Protein AF-A0AAW0Y0M9-F1 (afdb_monomer_lite)

Secondary structure (DSSP, 8-state):
--------S--EEETTEEEPPPPTT-EEEETTEEEETTEEPPP-HHHHHHHHHHTTSS--HHHHHHHIIIIIHHHHHHHHTT---HHHHHHHHHHHHHHHHHHHT--TT--HHHHHS-GGGTS-----HHHHHHHHHHHHHHTT--TTS---HHHHHHHHHHTT-EETTEE--SHHHHHHHHHHHHHTSGGGGGGGGGGG-GGGGHHHH-TT-S--HHHHHHHHHHHH-

Foldseek 3Di:
DDDDDWDPPDWDDDPNDTDGTFDQPDWDADPNWIAGNVGTDAQPVVVLVVVLVVLVPPAQLLLSLLCCAPPNVVVVLVSPLSDYDLVVLVVVLVVVVVSNCVNLVPDPPQDPLQACACLLLNHLNHHRRSQVSLLVNLVVQVVVPDPPDDRDVSNVVSVVSQQRRDDPNDRDNDPVSSNVSSSVVQCPDPQNVVSVCSNVPSVVRVVSNDSPDPDDSVVSSVVSVVRRD

Structure (mmCIF, N/CA/C/O backbone):
data_AF-A0AAW0Y0M9-F1
#
_entry.id   AF-A0AAW0Y0M9-F1
#
loop_
_atom_site.group_PDB
_atom_site.id
_atom_site.type_symbol
_atom_site.label_atom_id
_atom_site.label_alt_id
_atom_site.label_comp_id
_atom_site.label_asym_id
_atom_site.label_entity_id
_atom_site.label_seq_id
_atom_site.pdbx_PDB_ins_code
_atom_site.Cartn_x
_atom_site.Cartn_y
_atom_site.Cartn_z
_atom_site.occupancy
_atom_site.B_iso_or_equiv
_atom_site.auth_seq_id
_atom_site.auth_comp_id
_atom_site.auth_asym_id
_atom_site.auth_atom_id
_atom_site.pdbx_PDB_model_num
ATOM 1 N N . MET A 1 1 ? 34.665 2.518 -18.706 1.00 45.72 1 MET A N 1
ATOM 2 C CA . MET A 1 1 ? 33.711 3.397 -19.428 1.00 45.72 1 MET A CA 1
ATOM 3 C C . MET A 1 1 ? 32.775 2.534 -20.268 1.00 45.72 1 MET A C 1
ATOM 5 O O . MET A 1 1 ? 33.278 1.675 -20.978 1.00 45.72 1 MET A O 1
ATOM 9 N N . ARG A 1 2 ? 31.447 2.707 -20.187 1.00 58.03 2 ARG A N 1
ATOM 10 C CA . ARG A 1 2 ? 30.502 2.041 -21.109 1.00 58.03 2 ARG A CA 1
ATOM 11 C C . ARG A 1 2 ? 30.346 2.905 -22.365 1.00 58.03 2 ARG A C 1
ATOM 13 O O . ARG A 1 2 ? 30.048 4.086 -22.226 1.00 58.03 2 ARG A O 1
ATOM 20 N N . LYS A 1 3 ? 30.562 2.333 -23.553 1.00 73.44 3 LYS A N 1
ATOM 21 C CA . LYS A 1 3 ? 30.327 2.986 -24.853 1.00 73.44 3 LYS A CA 1
ATOM 22 C C . LYS A 1 3 ? 28.966 2.542 -25.397 1.00 73.44 3 LYS A C 1
ATOM 24 O O . LYS A 1 3 ? 28.613 1.375 -25.247 1.00 73.44 3 LYS A O 1
ATOM 29 N N . TRP A 1 4 ? 28.217 3.466 -25.990 1.00 73.50 4 TRP A N 1
ATOM 30 C CA . TRP A 1 4 ? 26.917 3.205 -26.612 1.00 73.50 4 TRP A CA 1
ATOM 31 C C . TRP A 1 4 ? 27.047 3.406 -28.118 1.00 73.50 4 TRP A C 1
ATOM 33 O O . TRP A 1 4 ? 27.650 4.388 -28.544 1.00 73.50 4 TRP A O 1
ATOM 43 N N . TYR A 1 5 ? 26.484 2.492 -28.902 1.00 76.94 5 TYR A N 1
ATOM 44 C CA . TYR A 1 5 ? 26.430 2.588 -30.358 1.00 76.94 5 TYR A CA 1
ATOM 45 C C . TYR A 1 5 ? 24.980 2.823 -30.771 1.00 76.94 5 TYR A C 1
ATOM 47 O O . TYR A 1 5 ? 24.085 2.129 -30.289 1.00 76.94 5 TYR A O 1
ATOM 55 N N . VAL A 1 6 ? 24.753 3.826 -31.616 1.00 76.88 6 VAL A N 1
ATOM 56 C CA . VAL A 1 6 ? 23.430 4.154 -32.155 1.00 76.88 6 VAL A CA 1
ATOM 57 C C . VAL A 1 6 ? 23.426 3.760 -33.618 1.00 76.88 6 VAL A C 1
ATOM 59 O O . VAL A 1 6 ? 24.206 4.295 -34.406 1.00 76.88 6 VAL A O 1
ATOM 62 N N . ASP A 1 7 ? 22.560 2.818 -33.975 1.00 73.00 7 ASP A N 1
ATOM 63 C CA . ASP A 1 7 ? 22.376 2.450 -35.370 1.00 73.00 7 ASP A CA 1
ATOM 64 C C . ASP A 1 7 ? 21.637 3.579 -36.099 1.00 73.00 7 ASP A C 1
ATOM 66 O O . ASP A 1 7 ? 20.490 3.910 -35.786 1.00 73.00 7 ASP A O 1
ATOM 70 N N . SER A 1 8 ? 22.355 4.203 -37.031 1.00 69.88 8 SER A N 1
ATOM 71 C CA . SER A 1 8 ? 21.887 5.325 -37.849 1.00 69.88 8 SER A CA 1
ATOM 72 C C . SER A 1 8 ? 21.336 4.863 -39.204 1.00 69.88 8 SER A C 1
ATOM 74 O O . SER A 1 8 ? 20.755 5.667 -39.932 1.00 69.88 8 SER A O 1
ATOM 76 N N . MET A 1 9 ? 21.560 3.592 -39.562 1.00 66.19 9 MET A N 1
ATOM 77 C CA . MET A 1 9 ? 21.303 3.039 -40.893 1.00 66.19 9 MET A CA 1
ATOM 78 C C . MET A 1 9 ? 19.899 2.442 -40.993 1.00 66.19 9 MET A C 1
ATOM 80 O O . MET A 1 9 ? 19.216 2.643 -41.995 1.00 66.19 9 MET A O 1
ATOM 84 N N . HIS A 1 10 ? 19.433 1.760 -39.945 1.00 65.81 10 HIS A N 1
ATOM 85 C CA . HIS A 1 10 ? 18.096 1.170 -39.934 1.00 65.81 10 HIS A CA 1
ATOM 86 C C . HIS A 1 10 ? 17.035 2.208 -39.558 1.00 65.81 10 HIS A C 1
ATOM 88 O O . HIS A 1 10 ? 16.951 2.659 -38.415 1.00 65.81 10 HIS A O 1
ATOM 94 N N . LYS A 1 11 ? 16.199 2.571 -40.534 1.00 71.75 11 LYS A N 1
ATOM 95 C CA . LYS A 1 11 ? 15.033 3.443 -40.353 1.00 71.75 11 LYS A CA 1
ATOM 96 C C . LYS A 1 11 ? 13.776 2.587 -40.419 1.00 71.75 11 LYS A C 1
ATOM 98 O O . LYS A 1 11 ? 13.518 1.947 -41.433 1.00 71.75 11 LYS A O 1
ATOM 103 N N . MET A 1 12 ? 13.016 2.550 -39.330 1.00 79.62 12 MET A N 1
ATOM 104 C CA . MET A 1 12 ? 11.722 1.871 -39.301 1.00 79.62 12 MET A CA 1
ATOM 105 C C . MET A 1 12 ? 10.651 2.856 -39.767 1.00 79.62 12 MET A C 1
ATOM 107 O O . MET A 1 12 ? 10.605 3.981 -39.279 1.00 79.62 12 MET A O 1
ATOM 111 N N . GLU A 1 13 ? 9.790 2.451 -40.693 1.00 84.69 13 GLU A N 1
ATOM 112 C CA . GLU A 1 13 ? 8.668 3.267 -41.153 1.00 84.69 13 GLU A CA 1
ATOM 113 C C . GLU A 1 13 ? 7.363 2.679 -40.622 1.00 84.69 13 GLU A C 1
ATOM 115 O O . GLU A 1 13 ? 7.096 1.487 -40.775 1.00 84.69 13 GLU A O 1
ATOM 120 N N . ILE A 1 14 ? 6.564 3.506 -39.952 1.00 84.38 14 ILE A N 1
ATOM 121 C CA . ILE A 1 14 ? 5.259 3.112 -39.423 1.00 84.38 14 ILE A CA 1
ATOM 122 C C . ILE A 1 14 ? 4.242 4.128 -39.943 1.00 84.38 14 ILE A C 1
ATOM 124 O O . ILE A 1 14 ? 4.365 5.318 -39.666 1.00 84.38 14 ILE A O 1
ATOM 128 N N . TYR A 1 15 ? 3.247 3.665 -40.705 1.00 83.56 15 TYR A N 1
ATOM 129 C CA . TYR A 1 15 ? 2.197 4.501 -41.312 1.00 83.56 15 TYR A CA 1
ATOM 130 C C . TYR A 1 15 ? 2.721 5.716 -42.109 1.00 83.56 15 TYR A C 1
ATOM 132 O O . TYR A 1 15 ? 2.169 6.808 -42.005 1.00 83.56 15 TYR A O 1
ATOM 140 N N . GLY A 1 16 ? 3.796 5.553 -42.888 1.00 83.56 16 GLY A N 1
ATOM 141 C CA . GLY A 1 16 ? 4.355 6.642 -43.705 1.00 83.56 16 GLY A CA 1
ATOM 142 C C . GLY A 1 16 ? 5.236 7.638 -42.940 1.00 83.56 16 GLY A C 1
ATOM 143 O O . GLY A 1 16 ? 5.721 8.609 -43.516 1.00 83.56 16 GLY A O 1
ATOM 144 N N . ALA A 1 17 ? 5.441 7.430 -41.634 1.00 82.81 17 ALA A N 1
ATOM 145 C CA . ALA A 1 17 ? 6.323 8.243 -40.806 1.00 82.81 17 ALA A CA 1
ATOM 146 C C . ALA A 1 17 ? 7.598 7.466 -40.452 1.00 82.81 17 ALA A C 1
ATOM 148 O O . ALA A 1 17 ? 7.545 6.340 -39.947 1.00 82.81 17 ALA A O 1
ATOM 149 N N . GLN A 1 18 ? 8.758 8.089 -40.675 1.00 81.94 18 GLN A N 1
ATOM 150 C CA . GLN A 1 18 ? 10.043 7.525 -40.266 1.00 81.94 18 GLN A CA 1
ATOM 151 C C . GLN A 1 18 ? 10.207 7.619 -38.744 1.00 81.94 18 GLN A C 1
ATOM 153 O O . GLN A 1 18 ? 10.230 8.705 -38.163 1.00 81.94 18 GLN A O 1
ATOM 158 N N . VAL A 1 19 ? 10.363 6.467 -38.098 1.00 81.25 19 VAL A N 1
ATOM 159 C CA . VAL A 1 19 ? 10.647 6.336 -36.671 1.00 81.25 19 VAL A CA 1
ATOM 160 C C . VAL A 1 19 ? 12.159 6.341 -36.476 1.00 81.25 19 VAL A C 1
ATOM 162 O O . VAL A 1 19 ? 12.863 5.416 -36.883 1.00 81.25 19 VAL A O 1
ATOM 165 N N . GLN A 1 20 ? 12.669 7.403 -35.855 1.00 77.69 20 GLN A N 1
ATOM 166 C CA . GLN A 1 20 ? 14.090 7.526 -35.542 1.00 77.69 20 GLN A CA 1
ATOM 167 C C . GLN A 1 20 ? 14.482 6.637 -34.356 1.00 77.69 20 GLN A C 1
ATOM 169 O O . GLN A 1 20 ? 13.746 6.532 -33.370 1.00 77.69 20 GLN A O 1
ATOM 174 N N . SER A 1 21 ? 15.681 6.051 -34.426 1.00 78.00 21 SER A 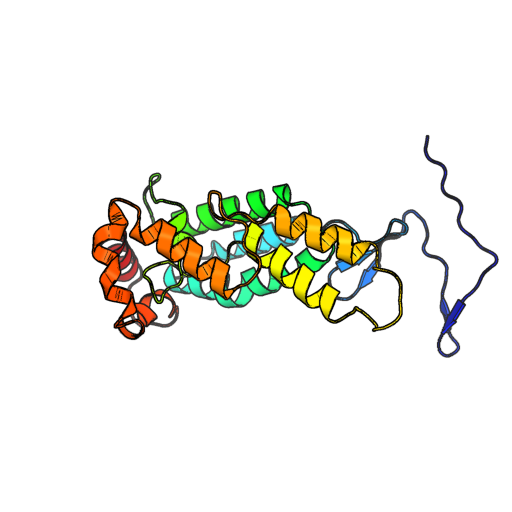N 1
ATOM 175 C CA . SER A 1 21 ? 16.305 5.374 -33.287 1.00 78.00 21 SER A CA 1
ATOM 176 C C . SER A 1 21 ? 16.464 6.336 -32.112 1.00 78.00 21 SER A C 1
ATOM 178 O O . SER A 1 21 ? 16.946 7.462 -32.256 1.00 78.00 21 SER A O 1
ATOM 180 N N . LEU A 1 22 ? 16.074 5.876 -30.924 1.00 80.75 22 LEU A N 1
ATOM 181 C CA . LEU A 1 22 ? 16.142 6.686 -29.718 1.00 80.75 22 LEU A CA 1
ATOM 182 C C . LEU A 1 22 ? 17.604 6.930 -29.315 1.00 80.75 22 LEU A C 1
ATOM 184 O O . LEU A 1 22 ? 18.364 5.982 -29.108 1.00 80.75 22 LEU A O 1
ATOM 188 N N . GLN A 1 23 ? 17.988 8.194 -29.142 1.00 82.25 23 GLN A N 1
ATOM 189 C CA . GLN A 1 23 ? 19.330 8.543 -28.684 1.00 82.25 23 GLN A CA 1
ATOM 190 C C . GLN A 1 23 ? 19.569 8.056 -27.240 1.00 82.25 23 GLN A C 1
ATOM 192 O O . GLN A 1 23 ? 18.631 8.005 -26.431 1.00 82.25 23 GLN A O 1
ATOM 197 N N . PRO A 1 24 ? 20.822 7.740 -26.851 1.00 80.69 24 PRO A N 1
ATOM 198 C CA . PRO A 1 24 ? 21.123 7.194 -25.532 1.00 80.69 24 PRO A CA 1
ATOM 199 C C . PRO A 1 24 ? 20.685 8.095 -24.375 1.00 80.69 24 PRO A C 1
ATOM 201 O O . PRO A 1 24 ? 20.271 7.599 -23.328 1.00 80.69 24 PRO A O 1
ATOM 204 N N . THR A 1 25 ? 20.762 9.408 -24.588 1.00 80.81 25 THR A N 1
ATOM 205 C CA . THR A 1 25 ? 20.432 10.463 -23.623 1.00 80.81 25 THR A CA 1
ATOM 206 C C . THR A 1 25 ? 18.969 10.888 -23.667 1.00 80.81 25 THR A C 1
ATOM 208 O O . THR A 1 25 ? 18.478 11.474 -22.703 1.00 80.81 25 THR A O 1
ATOM 211 N N . THR A 1 26 ? 18.255 10.598 -24.756 1.00 82.62 26 THR A N 1
ATOM 212 C CA . THR A 1 26 ? 16.860 11.012 -24.891 1.00 82.62 26 THR A CA 1
ATOM 213 C C . THR A 1 26 ? 15.943 10.149 -24.040 1.00 82.62 26 THR A C 1
ATOM 215 O O . THR A 1 26 ? 16.028 8.918 -24.019 1.00 82.62 26 THR A O 1
ATOM 218 N N . VAL A 1 27 ? 15.041 10.828 -23.338 1.00 84.19 27 VAL A N 1
ATOM 219 C CA . VAL A 1 27 ? 13.984 10.224 -22.537 1.00 84.19 27 VAL A CA 1
ATOM 220 C C . VAL A 1 27 ? 12.657 10.751 -23.061 1.00 84.19 27 VAL A C 1
ATOM 222 O O . VAL A 1 27 ? 12.464 11.962 -23.122 1.00 84.19 27 VAL A O 1
ATOM 225 N N . TYR A 1 28 ? 11.733 9.862 -23.414 1.00 84.19 28 TYR A N 1
ATOM 226 C CA . TYR A 1 28 ? 10.394 10.241 -23.869 1.00 84.19 28 TYR A CA 1
ATOM 227 C C . TYR A 1 28 ? 9.319 9.696 -22.932 1.00 84.19 28 TYR A C 1
ATOM 229 O O . TYR A 1 28 ? 9.542 8.747 -22.177 1.00 84.19 28 TYR A O 1
ATOM 237 N N . LYS A 1 29 ? 8.140 10.320 -22.948 1.00 83.25 29 LYS A N 1
ATOM 238 C CA . LYS A 1 29 ? 7.012 9.952 -22.089 1.00 83.25 29 LYS A CA 1
ATOM 239 C C . LYS A 1 29 ? 5.969 9.187 -22.898 1.00 83.25 29 LYS A C 1
ATOM 241 O O . LYS A 1 29 ? 5.425 9.722 -23.855 1.00 83.25 29 LYS A O 1
ATOM 246 N N . TYR A 1 30 ? 5.623 7.984 -22.456 1.00 80.56 30 TYR A N 1
ATOM 247 C CA . TYR A 1 30 ? 4.570 7.164 -23.049 1.00 80.56 30 TYR A CA 1
ATOM 248 C C . TYR A 1 30 ? 3.679 6.569 -21.957 1.00 80.56 30 TYR A C 1
ATOM 250 O O . TYR A 1 30 ? 4.172 6.017 -20.973 1.00 80.56 30 TYR A O 1
ATOM 258 N N . LEU A 1 31 ? 2.358 6.747 -22.087 1.00 74.81 31 LEU A N 1
ATOM 259 C CA . LEU A 1 31 ? 1.347 6.309 -21.105 1.00 74.81 31 LEU A CA 1
ATOM 260 C C . LEU A 1 31 ? 1.667 6.711 -19.647 1.00 74.81 31 LEU A C 1
ATOM 262 O O . LEU A 1 31 ? 1.345 6.007 -18.692 1.00 74.81 31 LEU A O 1
ATOM 266 N N . GLY A 1 32 ? 2.323 7.863 -19.464 1.00 70.00 32 GLY A N 1
ATOM 267 C CA . GLY A 1 32 ? 2.715 8.376 -18.148 1.00 70.00 32 GLY A CA 1
ATOM 268 C C . GLY A 1 32 ? 4.014 7.798 -17.572 1.00 70.00 32 GLY A C 1
ATOM 269 O O . GLY A 1 32 ? 4.436 8.246 -16.506 1.00 70.00 32 GLY A O 1
ATOM 270 N N . MET A 1 33 ? 4.670 6.871 -18.270 1.00 74.44 33 MET A N 1
ATOM 271 C CA . MET A 1 33 ? 6.000 6.360 -17.938 1.00 74.44 33 MET A CA 1
ATOM 272 C C . MET A 1 33 ? 7.062 7.029 -18.809 1.00 74.44 33 MET A C 1
ATOM 274 O O . MET A 1 33 ? 6.780 7.454 -19.926 1.00 74.44 33 MET A O 1
ATOM 278 N N . HIS A 1 34 ? 8.282 7.127 -18.290 1.00 78.62 34 HIS A N 1
ATOM 279 C CA . HIS A 1 34 ? 9.424 7.597 -19.066 1.00 78.62 34 HIS A CA 1
ATOM 280 C C . HIS A 1 34 ? 10.160 6.391 -19.634 1.00 78.62 34 HIS A C 1
ATOM 282 O O . HIS A 1 34 ? 10.321 5.393 -18.935 1.00 78.62 34 HIS A O 1
ATOM 288 N N . PHE A 1 35 ? 10.610 6.486 -20.875 1.00 80.69 35 PHE A N 1
ATOM 289 C CA . PHE A 1 35 ? 11.392 5.468 -21.560 1.00 80.69 35 PHE A CA 1
ATOM 290 C C . PHE A 1 35 ? 12.681 6.102 -22.064 1.00 80.69 35 PHE A C 1
ATOM 292 O O . PHE A 1 35 ? 12.668 7.226 -22.560 1.00 80.69 35 PHE A O 1
ATOM 299 N N . SER A 1 36 ? 13.789 5.390 -21.903 1.00 83.69 36 SER A N 1
ATOM 300 C CA . SER A 1 36 ? 15.102 5.748 -22.432 1.00 83.69 36 SER A CA 1
ATOM 301 C C . SER A 1 36 ? 15.619 4.625 -23.329 1.00 83.69 36 SER A C 1
ATOM 303 O O . SER A 1 36 ? 14.985 3.577 -23.458 1.00 83.69 36 SER A O 1
ATOM 305 N N . SER A 1 37 ? 16.792 4.815 -23.932 1.00 78.19 37 SER A N 1
ATOM 306 C CA . SER A 1 37 ? 17.423 3.794 -24.787 1.00 78.19 37 SER A CA 1
ATOM 307 C C . SER A 1 37 ? 17.680 2.477 -24.040 1.00 78.19 37 SER A C 1
ATOM 309 O O . SER A 1 37 ? 17.621 1.399 -24.621 1.00 78.19 37 SER A O 1
ATOM 311 N N . ALA A 1 38 ? 17.891 2.552 -22.722 1.00 75.88 38 ALA A N 1
ATOM 312 C CA . ALA A 1 38 ? 18.064 1.405 -21.837 1.00 75.88 38 ALA A CA 1
ATOM 313 C C . ALA A 1 38 ? 16.733 0.724 -21.444 1.00 75.88 38 ALA A C 1
ATOM 315 O O . ALA A 1 38 ? 16.728 -0.215 -20.645 1.00 75.88 38 ALA A O 1
ATOM 316 N N . GLY A 1 39 ? 15.603 1.199 -21.974 1.00 75.12 39 GLY A N 1
ATOM 317 C CA . GLY A 1 39 ? 14.267 0.671 -21.733 1.00 75.12 39 GLY A CA 1
ATOM 318 C C . GLY A 1 39 ? 13.444 1.540 -20.783 1.00 75.12 39 GLY A C 1
ATOM 319 O O . GLY A 1 39 ? 13.384 2.762 -20.901 1.00 75.12 39 GLY A O 1
ATOM 320 N N . LYS A 1 40 ? 12.735 0.901 -19.850 1.00 73.56 40 LYS A N 1
ATOM 321 C CA . LYS A 1 40 ? 11.816 1.598 -18.942 1.00 73.56 40 LYS A CA 1
ATOM 322 C C . LYS A 1 40 ? 12.600 2.478 -17.965 1.00 73.56 40 LYS A C 1
ATOM 324 O O . LYS A 1 40 ? 13.468 2.001 -17.235 1.00 73.56 40 LYS A O 1
ATOM 329 N N . GLY A 1 41 ? 12.274 3.763 -17.943 1.00 66.88 41 GLY A N 1
ATOM 330 C CA . GLY A 1 41 ? 12.797 4.720 -16.980 1.00 66.88 41 GLY A CA 1
ATOM 331 C C . GLY A 1 41 ? 12.312 4.409 -15.565 1.00 66.88 41 GLY A C 1
ATOM 332 O O . GLY A 1 41 ? 11.277 3.771 -15.359 1.00 66.88 41 GLY A O 1
ATOM 333 N N . LYS A 1 42 ? 13.068 4.874 -14.566 1.00 66.94 42 LYS A N 1
ATOM 334 C CA . LYS A 1 42 ? 12.683 4.716 -13.158 1.00 66.94 42 LYS A CA 1
ATOM 335 C C . LYS A 1 42 ? 11.310 5.367 -12.918 1.00 66.94 42 LYS A C 1
ATOM 337 O O . LYS A 1 42 ? 11.034 6.428 -13.486 1.00 66.94 42 LYS A O 1
ATOM 342 N N . PRO A 1 43 ? 10.451 4.770 -12.071 1.00 66.12 43 PRO A N 1
ATOM 343 C CA . PRO A 1 43 ? 9.173 5.378 -11.714 1.00 66.12 43 PRO A CA 1
ATOM 344 C C . PRO A 1 43 ? 9.410 6.780 -11.145 1.00 66.12 43 PRO A C 1
ATOM 346 O O . PRO A 1 43 ? 10.348 6.994 -10.372 1.00 66.12 43 PRO A O 1
ATOM 349 N N . ASN A 1 44 ? 8.550 7.738 -11.497 1.00 71.31 44 ASN A N 1
ATOM 350 C CA . ASN A 1 44 ? 8.640 9.093 -10.963 1.00 71.31 44 ASN A CA 1
ATOM 351 C C . ASN A 1 44 ? 8.075 9.132 -9.531 1.00 71.31 44 ASN A C 1
ATOM 353 O O . ASN A 1 44 ? 6.933 9.523 -9.294 1.00 71.31 44 ASN A O 1
ATOM 357 N N . ILE A 1 45 ? 8.889 8.669 -8.579 1.00 73.31 45 ILE A N 1
ATOM 358 C CA . ILE A 1 45 ? 8.585 8.663 -7.141 1.00 73.31 45 ILE A CA 1
ATOM 359 C C . ILE A 1 45 ? 8.400 10.096 -6.627 1.00 73.31 45 ILE A C 1
ATOM 361 O O . ILE A 1 45 ? 7.600 10.326 -5.729 1.00 73.31 45 ILE A O 1
ATOM 365 N N . GLN A 1 46 ? 9.090 11.069 -7.221 1.00 76.69 46 GLN A N 1
ATOM 366 C CA . GLN A 1 46 ? 9.017 12.468 -6.812 1.00 76.69 46 GLN A CA 1
ATOM 367 C C . GLN A 1 46 ? 7.609 13.042 -7.004 1.00 76.69 46 GLN A C 1
ATOM 369 O O . GLN A 1 46 ? 7.034 13.553 -6.050 1.00 76.69 46 GLN A O 1
ATOM 374 N N . LYS A 1 47 ? 6.979 12.807 -8.162 1.00 77.06 47 LYS A N 1
ATOM 375 C CA . LYS A 1 47 ? 5.570 13.176 -8.405 1.00 77.06 47 LYS A CA 1
ATOM 376 C C . LYS A 1 47 ? 4.593 12.512 -7.440 1.00 77.06 47 LYS A C 1
ATOM 378 O O . LYS A 1 47 ? 3.528 13.047 -7.148 1.00 77.06 47 LYS A O 1
ATOM 383 N N . LEU A 1 48 ? 4.922 11.314 -6.967 1.00 75.25 48 LEU A N 1
ATOM 384 C CA . LEU A 1 48 ? 4.123 10.615 -5.967 1.00 75.25 48 LEU A CA 1
ATOM 385 C C . LEU A 1 48 ? 4.266 11.292 -4.602 1.00 75.25 48 LEU A C 1
ATOM 387 O O . LEU A 1 48 ? 3.257 11.549 -3.950 1.00 75.25 48 LEU A O 1
ATOM 391 N N . CYS A 1 49 ? 5.492 11.634 -4.204 1.00 78.06 49 CYS A N 1
ATOM 392 C CA . CYS A 1 49 ? 5.747 12.420 -3.003 1.00 78.06 49 CYS A CA 1
ATOM 393 C C . CYS A 1 49 ? 5.045 13.783 -3.066 1.00 78.06 49 CYS A C 1
ATOM 395 O O . CYS A 1 49 ? 4.383 14.148 -2.105 1.00 78.06 49 CYS A O 1
ATOM 397 N N . GLU A 1 50 ? 5.091 14.483 -4.201 1.00 84.00 50 GLU A N 1
ATOM 398 C CA . GLU A 1 50 ? 4.369 15.746 -4.419 1.00 84.00 50 GLU A CA 1
ATOM 399 C C . GLU A 1 50 ? 2.861 15.579 -4.202 1.00 84.00 50 GLU A C 1
ATOM 401 O O . GLU A 1 50 ? 2.250 16.350 -3.466 1.00 84.00 50 GLU A O 1
ATOM 406 N N . LYS A 1 51 ? 2.253 14.525 -4.766 1.00 83.25 51 LYS A N 1
ATOM 407 C CA . LYS A 1 51 ? 0.828 14.231 -4.549 1.00 83.25 51 LYS A CA 1
ATOM 408 C C . LYS A 1 51 ? 0.505 13.869 -3.098 1.00 83.25 51 LYS A C 1
ATOM 410 O O . LYS A 1 51 ? -0.554 14.245 -2.606 1.00 83.25 51 LYS A O 1
ATOM 415 N N . LEU A 1 52 ? 1.391 13.143 -2.412 1.00 81.44 52 LEU A N 1
ATOM 416 C CA . LEU A 1 52 ? 1.235 12.841 -0.985 1.00 81.44 52 LEU A CA 1
ATOM 417 C C . LEU A 1 52 ? 1.340 14.105 -0.123 1.00 81.44 52 LEU A C 1
ATOM 419 O O . LEU A 1 52 ? 0.590 14.244 0.839 1.00 81.44 52 LEU A O 1
ATOM 423 N N . VAL A 1 53 ? 2.245 15.022 -0.470 1.00 83.25 53 VAL A N 1
ATOM 424 C CA . VAL A 1 53 ? 2.400 16.319 0.200 1.00 83.25 53 VAL A CA 1
ATOM 425 C C . VAL A 1 53 ? 1.177 17.197 -0.048 1.00 83.25 53 VAL A C 1
ATOM 427 O O . VAL A 1 53 ? 0.639 17.749 0.905 1.00 83.25 53 VAL A O 1
ATOM 430 N N . ALA A 1 54 ? 0.664 17.250 -1.279 1.00 83.69 54 ALA A N 1
ATOM 431 C CA . ALA A 1 54 ? -0.577 17.958 -1.593 1.00 83.69 54 ALA A CA 1
ATOM 432 C C . ALA A 1 54 ? -1.773 17.423 -0.784 1.00 83.69 54 ALA A C 1
ATOM 434 O O . ALA A 1 54 ? -2.661 18.182 -0.400 1.00 83.69 54 ALA A O 1
ATOM 435 N N . LEU A 1 55 ? -1.771 16.127 -0.447 1.00 84.06 55 LEU A N 1
ATOM 436 C CA . LEU A 1 55 ? -2.795 15.527 0.410 1.00 84.06 55 LEU A CA 1
ATOM 437 C C . LEU A 1 55 ? -2.718 15.969 1.883 1.00 84.06 55 LEU A C 1
ATOM 439 O O . LEU A 1 55 ? -3.606 15.626 2.655 1.00 84.06 55 LEU A O 1
ATOM 443 N N . GLN A 1 56 ? -1.704 16.737 2.295 1.00 80.00 56 GLN A N 1
ATOM 444 C CA . GLN A 1 56 ? -1.649 17.353 3.629 1.00 80.00 56 GLN A CA 1
ATOM 445 C C . GLN A 1 56 ? -2.576 18.569 3.777 1.00 80.00 56 GLN A C 1
ATOM 447 O O . GLN A 1 56 ? -2.618 19.166 4.852 1.00 80.00 56 GLN A O 1
ATOM 452 N N . ALA A 1 57 ? -3.330 18.919 2.731 1.00 83.50 57 ALA A N 1
ATOM 453 C CA . ALA A 1 57 ? -4.391 19.918 2.780 1.00 83.50 57 ALA A CA 1
ATOM 454 C C . ALA A 1 57 ? -5.375 19.669 3.949 1.00 83.50 57 ALA A C 1
ATOM 456 O O . ALA A 1 57 ? -5.565 18.511 4.351 1.00 83.50 57 ALA A O 1
ATOM 457 N N . PRO A 1 58 ? -6.027 20.725 4.482 1.00 83.62 58 PRO A N 1
ATOM 458 C CA . PRO A 1 58 ? -6.935 20.647 5.627 1.00 83.62 58 PRO A CA 1
ATOM 459 C C . PRO A 1 58 ? -8.263 19.969 5.250 1.00 83.62 58 PRO A C 1
ATOM 461 O O . PRO A 1 58 ? -9.305 20.603 5.120 1.00 83.62 58 PRO A O 1
ATOM 464 N N . LEU A 1 59 ? -8.221 18.654 5.054 1.00 87.94 59 LEU A N 1
ATOM 465 C CA . LEU A 1 59 ? -9.386 17.807 4.820 1.00 87.94 59 LEU A CA 1
ATOM 466 C C . LEU A 1 59 ? -9.683 16.980 6.071 1.00 87.94 59 LEU A C 1
ATOM 468 O O . LEU A 1 59 ? -8.835 16.803 6.950 1.00 87.94 59 LEU A O 1
ATOM 472 N N . LYS A 1 60 ? -10.895 16.423 6.144 1.00 88.56 60 LYS A N 1
ATOM 473 C CA . LYS A 1 60 ? -11.227 15.453 7.193 1.00 88.56 60 LYS A CA 1
ATOM 474 C C . LYS A 1 60 ? -10.391 14.182 6.999 1.00 88.56 60 LYS A C 1
ATOM 476 O O . LYS A 1 60 ? -10.233 13.717 5.873 1.00 88.56 60 LYS A O 1
ATOM 481 N N . SER A 1 61 ? -9.957 13.539 8.084 1.00 88.56 61 SER A N 1
ATOM 482 C CA . SER A 1 61 ? -9.141 12.310 8.021 1.00 88.56 61 SER A CA 1
ATOM 483 C C . SER A 1 61 ? -9.789 11.187 7.193 1.00 88.56 61 SER A C 1
ATOM 485 O O . SER A 1 61 ? -9.106 10.453 6.483 1.00 88.56 61 SER A O 1
ATOM 487 N N . GLN A 1 62 ? -11.123 11.100 7.214 1.00 89.25 62 GLN A N 1
ATOM 488 C CA . GLN A 1 62 ? -11.916 10.174 6.388 1.00 89.25 62 GLN A CA 1
ATOM 489 C C . GLN A 1 62 ? -11.755 10.460 4.890 1.00 89.25 62 GLN A C 1
ATOM 491 O O . GLN A 1 62 ? -11.636 9.549 4.072 1.00 89.25 62 GLN A O 1
ATOM 496 N N . GLN A 1 63 ? -11.750 11.745 4.526 1.00 89.38 63 GLN A N 1
ATOM 497 C CA . GLN A 1 63 ? -11.564 12.199 3.153 1.00 89.38 63 GLN A CA 1
ATOM 498 C C . GLN A 1 63 ? -10.134 11.912 2.696 1.00 89.38 63 GLN A C 1
ATOM 500 O O . GLN A 1 63 ? -9.961 11.417 1.585 1.00 89.38 63 GLN A O 1
ATOM 505 N N . HIS A 1 64 ? -9.124 12.121 3.555 1.00 89.75 64 HIS A N 1
ATOM 506 C CA . HIS A 1 64 ? -7.741 11.730 3.252 1.00 89.75 64 HIS A CA 1
ATOM 507 C C . HIS A 1 64 ? -7.631 10.240 2.919 1.00 89.75 64 HIS A C 1
ATOM 509 O O . HIS A 1 64 ? -7.086 9.892 1.873 1.00 89.75 64 HIS A O 1
ATOM 515 N N . LEU A 1 65 ? -8.196 9.363 3.756 1.00 89.00 65 LEU A N 1
ATOM 516 C CA . LEU A 1 65 ? -8.196 7.915 3.515 1.00 89.00 65 LEU A CA 1
ATOM 517 C C . LEU A 1 65 ? -8.924 7.533 2.223 1.00 89.00 65 LEU A C 1
ATOM 519 O O . LEU A 1 65 ? -8.421 6.728 1.438 1.00 89.00 65 LEU A O 1
ATOM 523 N N . ASN A 1 66 ? -10.091 8.125 1.975 1.00 89.25 66 ASN A N 1
ATOM 524 C CA . ASN A 1 66 ? -10.878 7.845 0.779 1.00 89.25 66 ASN A CA 1
ATOM 525 C C . ASN A 1 66 ? -10.144 8.284 -0.498 1.00 89.25 66 ASN A C 1
ATOM 527 O O . ASN A 1 66 ? -10.072 7.515 -1.457 1.00 89.25 66 ASN A O 1
ATOM 531 N N . VAL A 1 67 ? -9.538 9.478 -0.502 1.00 90.00 67 VAL A N 1
ATOM 532 C CA . VAL A 1 67 ? -8.753 9.964 -1.647 1.00 90.00 67 VAL A CA 1
ATOM 533 C C . VAL A 1 67 ? -7.493 9.124 -1.849 1.00 90.00 67 VAL A C 1
ATOM 535 O O . VAL A 1 67 ? -7.176 8.755 -2.984 1.00 90.00 67 VAL A O 1
ATOM 538 N N . LEU A 1 68 ? -6.809 8.754 -0.764 1.00 90.00 68 LEU A N 1
ATOM 539 C CA . LEU A 1 68 ? -5.654 7.863 -0.809 1.00 90.00 68 LEU A CA 1
ATOM 540 C C . LEU A 1 68 ? -6.018 6.529 -1.482 1.00 90.00 68 LEU A C 1
ATOM 542 O O . LEU A 1 68 ? -5.389 6.150 -2.471 1.00 90.00 68 LEU A O 1
ATOM 546 N N . ASN A 1 69 ? -7.046 5.842 -0.982 1.00 88.12 69 ASN A N 1
ATOM 547 C CA . ASN A 1 69 ? -7.397 4.496 -1.431 1.00 88.12 69 ASN A CA 1
ATOM 548 C C . ASN A 1 69 ? -8.037 4.466 -2.827 1.00 88.12 69 ASN A C 1
ATOM 550 O O . ASN A 1 69 ? -7.738 3.558 -3.602 1.00 88.12 69 ASN A O 1
ATOM 554 N N . LYS A 1 70 ? -8.894 5.438 -3.174 1.00 87.62 70 LYS A N 1
ATOM 555 C CA . LYS A 1 70 ? -9.626 5.435 -4.456 1.00 87.62 70 LYS A CA 1
ATOM 556 C C . LYS A 1 70 ? -8.893 6.126 -5.599 1.00 87.62 70 LYS A C 1
ATOM 558 O O . LYS A 1 70 ? -9.055 5.712 -6.743 1.00 87.62 70 LYS A O 1
ATOM 563 N N . HIS A 1 71 ? -8.095 7.155 -5.320 1.00 85.94 71 HIS A N 1
ATOM 564 C CA . HIS A 1 71 ? -7.479 7.965 -6.376 1.00 85.94 71 HIS A CA 1
ATOM 565 C C . HIS A 1 71 ? -5.962 7.835 -6.401 1.00 85.94 71 HIS A C 1
ATOM 567 O O . HIS A 1 71 ? -5.378 7.646 -7.471 1.00 85.94 71 HIS A O 1
ATOM 573 N N . LEU A 1 72 ? -5.307 7.910 -5.240 1.00 87.25 72 LEU A N 1
ATOM 574 C CA . LEU A 1 72 ? -3.851 7.952 -5.212 1.00 87.25 72 LEU A CA 1
ATOM 575 C C . LEU A 1 72 ? -3.235 6.571 -5.448 1.00 87.25 72 LEU A C 1
ATOM 577 O O . LEU A 1 72 ? -2.463 6.410 -6.392 1.00 87.25 72 LEU A O 1
ATOM 581 N N . ILE A 1 73 ? -3.596 5.563 -4.648 1.00 86.88 73 ILE A N 1
ATOM 582 C CA . ILE A 1 73 ? -2.987 4.229 -4.739 1.00 86.88 73 ILE A CA 1
ATOM 583 C C . ILE A 1 73 ? -3.197 3.573 -6.117 1.00 86.88 73 ILE A C 1
ATOM 585 O O . ILE A 1 73 ? -2.211 3.089 -6.679 1.00 86.88 73 ILE A O 1
ATOM 589 N N . PRO A 1 74 ? -4.396 3.585 -6.731 1.00 83.50 74 PRO A N 1
ATOM 590 C CA . PRO A 1 74 ? -4.568 3.037 -8.078 1.00 83.50 74 PRO A CA 1
ATOM 591 C C . PRO A 1 74 ? -3.686 3.734 -9.125 1.00 83.50 74 PRO A C 1
ATOM 593 O O . PRO A 1 74 ? -3.125 3.075 -10.004 1.00 83.50 74 PRO A O 1
ATOM 596 N N . GLY A 1 75 ? -3.492 5.053 -8.998 1.00 79.94 75 GLY A N 1
ATOM 597 C CA . GLY A 1 75 ? -2.562 5.809 -9.838 1.00 79.94 75 GLY A CA 1
ATOM 598 C C . GLY A 1 75 ? -1.104 5.381 -9.644 1.00 79.94 75 GLY A C 1
ATOM 599 O O . GLY A 1 75 ? -0.376 5.220 -10.624 1.00 79.94 75 GLY A O 1
ATOM 600 N N . ILE A 1 76 ? -0.695 5.134 -8.395 1.00 78.25 76 ILE A N 1
ATOM 601 C CA . ILE A 1 76 ? 0.642 4.627 -8.052 1.00 78.25 76 ILE A CA 1
ATOM 602 C C . ILE A 1 76 ? 0.866 3.260 -8.689 1.00 78.25 76 ILE A C 1
ATOM 604 O O . ILE A 1 76 ? 1.863 3.060 -9.377 1.00 78.25 76 ILE A O 1
ATOM 608 N N . ILE A 1 77 ? -0.076 2.336 -8.501 1.00 79.50 77 ILE A N 1
ATOM 609 C CA . ILE A 1 77 ? 0.007 0.976 -9.034 1.00 79.50 77 ILE A CA 1
ATOM 610 C C . ILE A 1 77 ? 0.240 1.015 -10.545 1.00 79.50 77 ILE A C 1
ATOM 612 O O . ILE A 1 77 ? 1.177 0.381 -11.018 1.00 79.50 77 ILE A O 1
ATOM 616 N N . ARG A 1 78 ? -0.534 1.817 -11.291 1.00 74.44 78 ARG A N 1
ATOM 617 C CA . ARG A 1 78 ? -0.387 1.942 -12.750 1.00 74.44 78 ARG A CA 1
ATOM 618 C C . ARG A 1 78 ? 1.012 2.409 -13.163 1.00 74.44 78 ARG A C 1
ATOM 620 O O . ARG A 1 78 ? 1.592 1.844 -14.083 1.00 74.44 78 ARG A O 1
ATOM 627 N N . MET A 1 79 ? 1.562 3.411 -12.479 1.00 65.50 79 MET A N 1
ATOM 628 C CA . MET A 1 79 ? 2.898 3.951 -12.777 1.00 65.50 79 MET A CA 1
ATOM 629 C C . MET A 1 79 ? 4.032 2.991 -12.390 1.00 65.50 79 MET A C 1
ATOM 631 O O . MET A 1 79 ? 5.112 3.020 -12.975 1.00 65.50 79 MET A O 1
ATOM 635 N N . VAL A 1 80 ? 3.793 2.137 -11.398 1.00 65.06 80 VAL A N 1
ATOM 636 C CA . VAL A 1 80 ? 4.776 1.201 -10.849 1.00 65.06 80 VAL A CA 1
ATOM 637 C C . VAL A 1 80 ? 4.893 -0.094 -11.678 1.00 65.06 80 VAL A C 1
ATOM 639 O O . VAL A 1 80 ? 5.901 -0.795 -11.591 1.00 65.06 80 VAL A O 1
ATOM 642 N N . LEU A 1 81 ? 3.946 -0.392 -12.573 1.00 64.44 81 LEU A N 1
ATOM 643 C CA . LEU A 1 81 ? 4.044 -1.530 -13.511 1.00 64.44 81 LEU A CA 1
ATOM 644 C C . LEU A 1 81 ? 5.227 -1.408 -14.506 1.00 64.44 81 LEU A C 1
ATOM 646 O O . LEU A 1 81 ? 5.535 -2.345 -15.247 1.00 64.44 81 LEU A O 1
ATOM 650 N N . GLY A 1 82 ? 5.932 -0.271 -14.500 1.00 64.69 82 GLY A N 1
ATOM 651 C CA . GLY A 1 82 ? 7.137 0.002 -15.283 1.00 64.69 82 GLY A CA 1
ATOM 652 C C . GLY A 1 82 ? 8.410 -0.747 -14.858 1.00 64.69 82 GLY A C 1
ATOM 653 O O . GLY A 1 82 ? 9.440 -0.575 -15.499 1.00 64.69 82 GLY A O 1
ATOM 654 N N . GLY A 1 83 ? 8.365 -1.601 -13.832 1.00 67.94 83 GLY A N 1
ATOM 655 C CA . GLY A 1 83 ? 9.537 -2.328 -13.329 1.00 67.94 83 GLY A CA 1
ATOM 656 C C . GLY A 1 83 ? 10.198 -1.577 -12.177 1.00 67.94 83 GLY A C 1
ATOM 657 O O . GLY A 1 83 ? 11.054 -0.717 -12.367 1.00 67.94 83 GLY A O 1
ATOM 658 N N . VAL A 1 84 ? 9.776 -1.904 -10.956 1.00 74.44 84 VAL A N 1
ATOM 659 C CA . VAL A 1 84 ? 10.195 -1.219 -9.729 1.00 74.44 84 VAL A CA 1
ATOM 660 C C . VAL A 1 84 ? 10.787 -2.222 -8.754 1.00 74.44 84 VAL A C 1
ATOM 662 O O . VAL A 1 84 ? 10.316 -3.349 -8.626 1.00 74.44 84 VAL A O 1
ATOM 665 N N . CYS A 1 85 ? 11.836 -1.810 -8.049 1.00 80.94 85 CYS A N 1
ATOM 666 C CA . CYS A 1 85 ? 12.469 -2.639 -7.035 1.00 80.94 85 CYS A CA 1
ATOM 667 C C . CYS A 1 85 ? 11.552 -2.822 -5.816 1.00 80.94 85 CYS A C 1
ATOM 669 O O . CYS A 1 85 ? 10.918 -1.875 -5.350 1.00 80.94 85 CYS A O 1
ATOM 671 N N . GLN A 1 86 ? 11.574 -4.017 -5.217 1.00 83.81 86 GLN A N 1
ATOM 672 C CA . GLN A 1 86 ? 10.788 -4.332 -4.014 1.00 83.81 86 GLN A CA 1
ATOM 673 C C . GLN A 1 86 ? 11.060 -3.355 -2.861 1.00 83.81 86 GLN A C 1
ATOM 675 O O . GLN A 1 86 ? 10.151 -2.974 -2.128 1.00 83.81 86 GLN A O 1
ATOM 680 N N . ASN A 1 87 ? 12.313 -2.916 -2.716 1.00 86.94 87 ASN A N 1
ATOM 681 C CA . ASN A 1 87 ? 12.713 -1.974 -1.672 1.00 86.94 87 ASN A CA 1
ATOM 682 C C . ASN A 1 87 ? 12.027 -0.616 -1.843 1.00 86.94 87 ASN A C 1
ATOM 684 O O . ASN A 1 87 ? 11.566 -0.043 -0.863 1.00 86.94 87 ASN A O 1
ATOM 688 N N . THR A 1 88 ? 11.881 -0.142 -3.080 1.00 85.50 88 THR A N 1
ATOM 689 C CA . THR A 1 88 ? 11.168 1.102 -3.384 1.00 85.50 88 THR A CA 1
ATOM 690 C C . THR A 1 88 ? 9.700 1.009 -2.973 1.00 85.50 88 THR A C 1
ATOM 692 O O . THR A 1 88 ? 9.190 1.930 -2.343 1.00 85.50 88 THR A O 1
ATOM 695 N N . LEU A 1 89 ? 9.038 -0.121 -3.247 1.00 87.75 89 LEU A N 1
ATOM 696 C CA . LEU A 1 89 ? 7.650 -0.349 -2.824 1.00 87.75 89 LEU A CA 1
ATOM 697 C C . LEU A 1 89 ? 7.509 -0.364 -1.306 1.00 87.75 89 LEU A C 1
ATOM 699 O O . LEU A 1 89 ? 6.607 0.271 -0.773 1.00 87.75 89 LEU A O 1
ATOM 703 N N . LYS A 1 90 ? 8.441 -1.017 -0.602 1.00 89.50 90 LYS A N 1
ATOM 704 C CA . LYS A 1 90 ? 8.473 -1.015 0.867 1.00 89.50 90 LYS A CA 1
ATOM 705 C C . LYS A 1 90 ? 8.665 0.392 1.439 1.00 89.50 90 LYS A C 1
ATOM 707 O O . LYS A 1 90 ? 8.070 0.710 2.467 1.00 89.50 90 LYS A O 1
ATOM 712 N N . THR A 1 91 ? 9.482 1.230 0.802 1.00 89.62 91 THR A N 1
ATOM 713 C CA . THR A 1 91 ? 9.662 2.632 1.207 1.00 89.62 91 THR A CA 1
ATOM 714 C C . THR A 1 91 ? 8.385 3.440 0.987 1.00 89.62 91 THR A C 1
ATOM 716 O O . THR A 1 91 ? 7.972 4.166 1.886 1.00 89.62 91 THR A O 1
ATOM 719 N N . LEU A 1 92 ? 7.708 3.262 -0.151 1.00 88.25 92 LEU A N 1
ATOM 720 C CA . LEU A 1 92 ? 6.412 3.898 -0.414 1.00 88.25 92 LEU A CA 1
ATOM 721 C C . LEU A 1 92 ? 5.343 3.461 0.593 1.00 88.25 92 LEU A C 1
ATOM 723 O O . LEU A 1 92 ? 4.652 4.301 1.159 1.00 88.25 92 LEU A O 1
ATOM 727 N N . ASP A 1 93 ? 5.263 2.162 0.877 1.00 91.12 93 ASP A N 1
ATOM 728 C CA . ASP A 1 93 ? 4.379 1.596 1.895 1.00 91.12 93 ASP A CA 1
ATOM 729 C C . ASP A 1 93 ? 4.627 2.234 3.277 1.00 91.12 93 ASP A C 1
ATOM 731 O O . ASP A 1 93 ? 3.680 2.570 3.988 1.00 91.12 93 ASP A O 1
ATOM 735 N N . LYS A 1 94 ? 5.895 2.450 3.660 1.00 91.94 94 LYS A N 1
ATOM 736 C CA . LYS A 1 94 ? 6.254 3.152 4.907 1.00 91.94 94 LYS A CA 1
ATOM 737 C C . LYS A 1 94 ? 5.766 4.603 4.910 1.00 91.94 94 LYS A C 1
ATOM 739 O O . LYS A 1 94 ? 5.160 5.015 5.897 1.00 91.94 94 LYS A O 1
ATOM 744 N N . LEU A 1 95 ? 5.993 5.348 3.826 1.00 90.12 95 LEU A N 1
ATOM 745 C CA . LEU A 1 95 ? 5.563 6.747 3.705 1.00 90.12 95 LEU A CA 1
ATOM 746 C C . LEU A 1 95 ? 4.039 6.881 3.794 1.00 90.12 95 LEU A C 1
ATOM 748 O O . LEU A 1 95 ? 3.538 7.725 4.533 1.00 90.12 95 LEU A O 1
ATOM 752 N N . ILE A 1 96 ? 3.298 6.008 3.104 1.00 90.75 96 ILE A N 1
ATOM 753 C CA . ILE A 1 96 ? 1.831 5.984 3.163 1.00 90.75 96 ILE A CA 1
ATOM 754 C C . ILE A 1 96 ? 1.364 5.745 4.602 1.00 90.75 96 ILE A C 1
ATOM 756 O O . ILE A 1 96 ? 0.542 6.506 5.109 1.00 90.75 96 ILE A O 1
ATOM 760 N N . ARG A 1 97 ? 1.921 4.746 5.303 1.00 91.81 97 ARG A N 1
ATOM 761 C CA . ARG A 1 97 ? 1.550 4.473 6.703 1.00 91.81 97 ARG A CA 1
ATOM 762 C C . ARG A 1 97 ? 1.872 5.638 7.638 1.00 91.81 97 ARG A C 1
ATOM 764 O O . ARG A 1 97 ? 1.077 5.919 8.530 1.00 91.81 97 ARG A O 1
ATOM 771 N N . GLN A 1 98 ? 2.998 6.325 7.446 1.00 91.44 98 GLN A N 1
ATOM 772 C CA . GLN A 1 98 ? 3.350 7.510 8.237 1.00 91.44 98 GLN A CA 1
ATOM 773 C C . GLN A 1 98 ? 2.338 8.646 8.045 1.00 91.44 98 GLN A C 1
ATOM 775 O O . GLN A 1 98 ? 1.904 9.248 9.026 1.00 91.44 98 GLN A O 1
ATOM 780 N N . MET A 1 99 ? 1.914 8.898 6.805 1.00 90.06 99 MET A N 1
ATOM 781 C CA . MET A 1 99 ? 0.901 9.915 6.509 1.00 90.06 99 MET A CA 1
ATOM 782 C C . MET A 1 99 ? -0.461 9.541 7.096 1.00 90.06 99 MET A C 1
ATOM 784 O O . MET A 1 99 ? -1.063 10.348 7.799 1.00 90.06 99 MET A O 1
ATOM 788 N N . VAL A 1 100 ? -0.900 8.291 6.913 1.00 91.38 100 VAL A N 1
ATOM 789 C CA . VAL A 1 100 ? -2.152 7.791 7.501 1.00 91.38 100 VAL A CA 1
ATOM 790 C C . VAL A 1 100 ? -2.130 7.896 9.026 1.00 91.38 100 VAL A C 1
ATOM 792 O O . VAL A 1 100 ? -3.098 8.360 9.625 1.00 91.38 100 VAL A O 1
ATOM 795 N N . LYS A 1 101 ? -1.010 7.539 9.665 1.00 91.00 101 LYS A N 1
ATOM 796 C CA . LYS A 1 101 ? -0.829 7.677 11.116 1.00 91.00 101 LYS A CA 1
ATOM 797 C C . LYS A 1 101 ? -0.977 9.133 11.569 1.00 91.00 101 LYS A C 1
ATOM 799 O O . LYS A 1 101 ? -1.660 9.384 12.560 1.00 91.00 101 LYS A O 1
ATOM 804 N N . LYS A 1 102 ? -0.406 10.086 10.822 1.00 90.75 102 LYS A N 1
ATOM 805 C CA . LYS A 1 102 ? -0.538 11.528 11.088 1.00 90.75 102 LYS A CA 1
ATOM 806 C C . LYS A 1 102 ? -1.989 12.002 10.953 1.00 90.75 102 LYS A C 1
ATOM 808 O O . LYS A 1 102 ? -2.470 12.710 11.832 1.00 90.75 102 LYS A O 1
ATOM 813 N N . TRP A 1 103 ? -2.699 11.591 9.902 1.00 90.75 103 TRP A N 1
ATOM 814 C CA . TRP A 1 103 ? -4.090 12.003 9.664 1.00 90.75 103 TRP A CA 1
ATOM 815 C C . TRP A 1 103 ? -5.069 11.444 10.698 1.00 90.75 103 TRP A C 1
ATOM 817 O O . TRP A 1 103 ? -5.984 12.151 11.119 1.00 90.75 103 TRP A O 1
ATOM 827 N N . LEU A 1 104 ? -4.879 10.192 11.121 1.00 89.75 104 LEU A N 1
ATOM 828 C CA . LEU A 1 104 ? -5.746 9.528 12.101 1.00 89.75 104 LEU A CA 1
ATOM 829 C C . LEU A 1 104 ? -5.314 9.759 13.552 1.00 89.75 104 LEU A C 1
ATOM 831 O O . LEU A 1 104 ? -6.002 9.317 14.466 1.00 89.75 104 LEU A O 1
ATOM 835 N N . LYS A 1 105 ? -4.182 10.438 13.782 1.00 90.00 105 LYS A N 1
ATOM 836 C CA . LYS A 1 105 ? -3.590 10.621 15.119 1.00 90.00 105 LYS A CA 1
ATOM 837 C C . LYS A 1 105 ? -3.438 9.287 15.864 1.00 90.00 105 LYS A C 1
ATOM 839 O O . LYS A 1 105 ? -3.765 9.182 17.048 1.00 90.00 105 LYS A O 1
ATOM 844 N N . PHE A 1 106 ? -2.994 8.262 15.141 1.00 89.50 106 PHE A N 1
ATOM 845 C CA . PHE A 1 106 ? -2.767 6.931 15.694 1.00 89.50 106 PHE A CA 1
ATOM 846 C C . PHE A 1 106 ? -1.484 6.885 16.535 1.00 89.50 106 PHE A C 1
ATOM 848 O O . PHE A 1 106 ? -0.518 7.584 16.200 1.00 89.50 106 PHE A O 1
ATOM 855 N N . PRO A 1 107 ? -1.441 6.057 17.596 1.00 88.69 107 PRO A N 1
ATOM 856 C CA . PRO A 1 107 ? -0.231 5.835 18.374 1.00 88.69 107 PRO A CA 1
ATOM 857 C C . PRO A 1 107 ? 0.952 5.352 17.528 1.00 88.69 107 PRO A C 1
ATOM 859 O O . PRO A 1 107 ? 0.826 4.831 16.411 1.00 88.69 107 PRO A O 1
ATOM 862 N N . LYS A 1 108 ? 2.156 5.501 18.085 1.00 85.81 108 LYS A N 1
ATOM 863 C CA . LYS A 1 108 ? 3.367 4.971 17.449 1.00 85.81 108 LYS A CA 1
ATOM 864 C C . LYS A 1 108 ? 3.309 3.446 17.331 1.00 85.81 108 LYS A C 1
ATOM 866 O O . LYS A 1 108 ? 3.727 2.944 16.287 1.00 85.81 108 LYS A O 1
ATOM 871 N N . ASP A 1 109 ? 2.661 2.779 18.277 1.00 85.69 109 ASP A N 1
ATOM 872 C CA . ASP A 1 109 ? 2.638 1.319 18.396 1.00 85.69 109 ASP A CA 1
ATOM 873 C C . ASP A 1 109 ? 1.537 0.627 17.581 1.00 85.69 109 ASP A C 1
ATOM 875 O O . ASP A 1 109 ? 1.427 -0.593 17.621 1.00 85.69 109 ASP A O 1
ATOM 879 N N . THR A 1 110 ? 0.756 1.364 16.776 1.00 87.62 110 THR A N 1
ATOM 880 C CA . THR A 1 110 ? -0.285 0.744 15.939 1.00 87.62 110 THR A CA 1
ATOM 881 C C . THR A 1 110 ? 0.315 -0.310 15.002 1.00 87.62 110 THR A C 1
ATOM 883 O O . THR A 1 110 ? 1.198 0.024 14.190 1.00 87.62 110 THR A O 1
ATOM 886 N N . PRO A 1 111 ? -0.175 -1.559 15.057 1.00 88.69 111 PRO A N 1
ATOM 887 C CA . PRO A 1 111 ? 0.431 -2.654 14.326 1.00 88.69 111 PRO A CA 1
ATOM 888 C C . PRO A 1 111 ? 0.125 -2.560 12.820 1.00 88.69 111 PRO A C 1
ATOM 890 O O . PRO A 1 111 ? -0.851 -1.966 12.362 1.00 88.69 111 PRO A O 1
ATOM 893 N N . ILE A 1 112 ? 1.029 -3.105 11.999 1.00 90.94 112 ILE A N 1
ATOM 894 C CA . ILE A 1 112 ? 1.011 -2.929 10.531 1.00 90.94 112 ILE A CA 1
ATOM 895 C C . ILE A 1 112 ? -0.218 -3.592 9.879 1.00 90.94 112 ILE A C 1
ATOM 897 O O . ILE A 1 112 ? -0.719 -3.122 8.858 1.00 90.94 112 ILE A O 1
ATOM 901 N N . ASN A 1 113 ? -0.690 -4.682 10.474 1.00 90.81 113 ASN A N 1
ATOM 902 C CA . ASN A 1 113 ? -1.848 -5.472 10.058 1.00 90.81 113 ASN A CA 1
ATOM 903 C C . ASN A 1 113 ? -3.146 -4.653 9.986 1.00 90.81 113 ASN A C 1
ATOM 905 O O . ASN A 1 113 ? -3.891 -4.819 9.026 1.00 90.81 113 ASN A O 1
ATOM 909 N N . VAL A 1 114 ? -3.363 -3.715 10.908 1.00 89.88 114 VAL A N 1
ATOM 910 C CA . VAL A 1 114 ? -4.528 -2.813 10.915 1.00 89.88 114 VAL A CA 1
ATOM 911 C C . VAL A 1 114 ? -4.628 -2.006 9.620 1.00 89.88 114 VAL A C 1
ATOM 913 O O . VAL A 1 114 ? -5.716 -1.804 9.087 1.00 89.88 114 VAL A O 1
ATOM 916 N N . TYR A 1 115 ? -3.499 -1.553 9.071 1.00 91.50 115 TYR A N 1
ATOM 917 C CA . TYR A 1 115 ? -3.504 -0.735 7.857 1.00 91.50 115 TYR A CA 1
ATOM 918 C C . TYR A 1 115 ? -3.955 -1.530 6.630 1.00 91.50 115 TYR A C 1
ATOM 920 O O . TYR A 1 115 ? -4.703 -1.010 5.805 1.00 91.50 115 TYR A O 1
ATOM 928 N N . TYR A 1 116 ? -3.478 -2.769 6.498 1.00 92.56 116 TYR A N 1
ATOM 929 C CA . TYR A 1 116 ? -3.622 -3.568 5.278 1.00 92.56 116 TYR A CA 1
ATOM 930 C C . TYR A 1 116 ? -4.764 -4.575 5.309 1.00 92.56 116 TYR A C 1
ATOM 932 O O . TYR A 1 116 ? -5.189 -5.050 4.253 1.00 92.56 116 TYR A O 1
ATOM 940 N N . ALA A 1 117 ? -5.267 -4.909 6.496 1.00 90.94 117 ALA A N 1
ATOM 941 C CA . ALA A 1 117 ? -6.451 -5.733 6.613 1.00 90.94 117 ALA A CA 1
ATOM 942 C C . ALA A 1 117 ? -7.640 -5.061 5.891 1.00 90.94 117 ALA A C 1
ATOM 944 O O . ALA A 1 117 ? -7.753 -3.830 5.859 1.00 90.94 117 ALA A O 1
ATOM 945 N N . PRO A 1 118 ? -8.521 -5.847 5.256 1.00 90.25 118 PRO A N 1
ATOM 946 C CA . PRO A 1 118 ? -9.713 -5.328 4.609 1.00 90.25 118 PRO A CA 1
ATOM 947 C C . PRO A 1 118 ? -10.670 -4.710 5.630 1.00 90.25 118 PRO A C 1
ATOM 949 O O . PRO A 1 118 ? -10.804 -5.194 6.751 1.00 90.25 118 PRO A O 1
ATOM 952 N N . THR A 1 119 ? -11.432 -3.711 5.190 1.00 88.56 119 THR A N 1
ATOM 953 C CA . THR A 1 119 ? -12.466 -3.059 6.009 1.00 88.56 119 THR A CA 1
ATOM 954 C C . THR A 1 119 ? -13.551 -4.020 6.487 1.00 88.56 119 THR A C 1
ATOM 956 O O . THR A 1 119 ? -14.065 -3.866 7.586 1.00 88.56 119 THR A O 1
ATOM 959 N N . ALA A 1 120 ? -13.845 -5.067 5.712 1.00 86.12 120 ALA A N 1
ATOM 960 C CA . ALA A 1 120 ? -14.765 -6.134 6.116 1.00 86.12 120 ALA A CA 1
ATOM 961 C C . ALA A 1 120 ? -14.297 -6.922 7.356 1.00 86.12 120 ALA A C 1
ATOM 963 O O . ALA A 1 120 ? -15.096 -7.616 7.968 1.00 86.12 120 ALA A O 1
ATOM 964 N N . ALA A 1 121 ? -13.014 -6.830 7.706 1.00 84.62 121 ALA A N 1
ATOM 965 C CA . ALA A 1 121 ? -12.409 -7.461 8.871 1.00 84.62 121 ALA A CA 1
ATOM 966 C C . ALA A 1 121 ? -11.652 -6.418 9.709 1.00 84.62 121 ALA A C 1
ATOM 968 O O . ALA A 1 121 ? -10.536 -6.671 10.150 1.00 84.62 121 ALA A O 1
ATOM 969 N N . TRP A 1 122 ? -12.240 -5.226 9.867 1.00 83.44 122 TRP A N 1
ATOM 970 C CA . TRP A 1 122 ? -11.766 -4.161 10.767 1.00 83.44 122 TRP A CA 1
ATOM 971 C C . TRP A 1 122 ? -10.446 -3.474 10.439 1.00 83.44 122 TRP A C 1
ATOM 973 O O . TRP A 1 122 ? -9.991 -2.611 11.185 1.00 83.44 122 TRP A O 1
ATOM 983 N N . GLY A 1 123 ? -9.846 -3.771 9.293 1.00 88.25 123 GLY A N 1
ATOM 984 C CA . GLY A 1 123 ? -8.706 -2.993 8.831 1.00 88.25 123 GLY A CA 1
ATOM 985 C C . GLY A 1 123 ? -9.100 -1.694 8.129 1.00 88.25 123 GLY A C 1
ATOM 986 O O . GLY A 1 123 ? -10.233 -1.486 7.693 1.00 88.25 123 GLY A O 1
ATOM 987 N N . LEU A 1 124 ? -8.117 -0.822 7.921 1.00 88.81 124 LEU A N 1
ATOM 988 C CA . LEU A 1 124 ? -8.287 0.415 7.153 1.00 88.81 124 LEU A CA 1
ATOM 989 C C . LEU A 1 124 ? -8.451 0.168 5.643 1.00 88.81 124 LEU A C 1
ATOM 991 O O . LEU A 1 124 ? -8.816 1.082 4.903 1.00 88.81 124 LEU A O 1
ATOM 995 N N . GLY A 1 125 ? -8.181 -1.049 5.163 1.00 88.38 125 GLY A N 1
ATOM 996 C CA . GLY A 1 125 ? -8.316 -1.412 3.754 1.00 88.38 125 GLY A CA 1
ATOM 997 C C . GLY A 1 125 ? -7.286 -0.750 2.838 1.00 88.38 125 GLY A C 1
ATOM 998 O O . GLY A 1 125 ? -7.498 -0.705 1.624 1.00 88.38 125 GLY A O 1
ATOM 999 N N . CYS A 1 126 ? -6.180 -0.235 3.384 1.00 90.25 126 CYS A N 1
ATOM 1000 C CA . CYS A 1 126 ? -5.090 0.279 2.566 1.00 90.25 126 CYS A CA 1
ATOM 1001 C C . CYS A 1 126 ? -4.475 -0.870 1.762 1.00 90.25 126 CYS A C 1
ATOM 1003 O O . CYS A 1 126 ? -4.337 -1.998 2.231 1.00 90.25 126 CYS A O 1
ATOM 1005 N N . ILE A 1 127 ? -4.062 -0.584 0.534 1.00 90.62 127 ILE A N 1
ATOM 1006 C CA . ILE A 1 127 ? -3.413 -1.584 -0.313 1.00 90.62 127 ILE A CA 1
ATOM 1007 C C . ILE A 1 127 ? -1.919 -1.613 0.019 1.00 90.62 127 ILE A C 1
ATOM 1009 O O . ILE A 1 127 ? -1.257 -0.575 -0.003 1.00 90.62 127 ILE A O 1
ATOM 1013 N N . CYS A 1 128 ? -1.375 -2.801 0.279 1.00 91.50 128 CYS A N 1
ATOM 1014 C CA . CYS A 1 128 ? 0.064 -2.989 0.429 1.00 91.50 128 CYS A CA 1
ATOM 1015 C C . CYS A 1 128 ? 0.720 -3.066 -0.955 1.00 91.50 128 CYS A C 1
ATOM 1017 O O . CYS A 1 128 ? 0.489 -4.004 -1.719 1.00 91.50 128 CYS A O 1
ATOM 1019 N N . LEU A 1 129 ? 1.528 -2.066 -1.309 1.00 89.81 129 LEU A N 1
ATOM 1020 C CA . LEU A 1 129 ? 2.144 -1.977 -2.634 1.00 89.81 129 LEU A CA 1
ATOM 1021 C C . LEU A 1 129 ? 3.147 -3.108 -2.858 1.00 89.81 129 LEU A C 1
ATOM 1023 O O . LEU A 1 129 ? 3.198 -3.679 -3.946 1.00 89.81 129 LEU A O 1
ATOM 1027 N N . SER A 1 130 ? 3.924 -3.454 -1.830 1.00 90.06 130 SER A N 1
ATOM 1028 C CA . SER A 1 130 ? 4.959 -4.490 -1.909 1.00 90.06 130 SER A CA 1
ATOM 1029 C C . SER A 1 130 ? 4.421 -5.901 -2.190 1.00 90.06 130 SER A C 1
ATOM 1031 O O . SER A 1 130 ? 5.154 -6.740 -2.717 1.00 90.06 130 SER A O 1
ATOM 1033 N N . THR A 1 131 ? 3.154 -6.179 -1.895 1.00 90.94 131 THR A N 1
ATOM 1034 C CA . THR A 1 131 ? 2.484 -7.448 -2.225 1.00 90.94 131 THR A CA 1
ATOM 1035 C C . THR A 1 131 ? 1.580 -7.304 -3.440 1.00 90.94 131 THR A C 1
ATOM 1037 O O . THR A 1 131 ? 1.654 -8.125 -4.353 1.00 90.94 131 THR A O 1
ATOM 1040 N N . ARG A 1 132 ? 0.782 -6.233 -3.519 1.00 90.56 132 ARG A N 1
ATOM 1041 C CA . ARG A 1 132 ? -0.209 -6.063 -4.586 1.00 90.56 132 ARG A CA 1
ATOM 1042 C C . ARG A 1 132 ? 0.400 -5.831 -5.963 1.00 90.56 132 ARG A C 1
ATOM 1044 O O . ARG A 1 132 ? -0.105 -6.369 -6.944 1.00 90.56 132 ARG A O 1
ATOM 1051 N N . VAL A 1 133 ? 1.451 -5.020 -6.059 1.00 88.88 133 VAL A N 1
ATOM 1052 C CA . VAL A 1 133 ? 2.074 -4.694 -7.350 1.00 88.88 133 VAL A CA 1
ATOM 1053 C C . VAL A 1 133 ? 2.653 -5.945 -8.021 1.00 88.88 133 VAL A C 1
ATOM 1055 O O . VAL A 1 133 ? 2.345 -6.154 -9.192 1.00 88.88 133 VAL A O 1
ATOM 1058 N N . PRO A 1 134 ? 3.430 -6.803 -7.330 1.00 87.81 134 PRO A N 1
ATOM 1059 C CA . PRO A 1 134 ? 3.893 -8.062 -7.910 1.00 87.81 134 PRO A CA 1
ATOM 1060 C C . PRO A 1 134 ? 2.766 -8.964 -8.420 1.00 87.81 134 PRO A C 1
ATOM 1062 O O . PRO A 1 134 ? 2.883 -9.496 -9.520 1.00 87.81 134 PRO A O 1
ATOM 1065 N N . ILE A 1 135 ? 1.668 -9.093 -7.665 1.00 88.19 135 ILE A N 1
ATOM 1066 C CA . ILE A 1 135 ? 0.494 -9.885 -8.069 1.00 88.19 135 ILE A CA 1
ATOM 1067 C C . ILE A 1 135 ? -0.098 -9.336 -9.373 1.00 88.19 135 ILE A C 1
ATOM 1069 O O . ILE A 1 135 ? -0.327 -10.081 -10.316 1.00 88.19 135 ILE A O 1
ATOM 1073 N N . LEU A 1 136 ? -0.299 -8.019 -9.459 1.00 86.56 136 LEU A N 1
ATOM 1074 C CA . LEU A 1 136 ? -0.827 -7.387 -10.671 1.00 86.56 136 LEU A CA 1
ATOM 1075 C C . LEU A 1 136 ? 0.133 -7.506 -11.854 1.00 86.56 136 LEU A C 1
ATOM 1077 O O . LEU A 1 136 ? -0.304 -7.674 -12.988 1.00 86.56 136 LEU A O 1
ATOM 1081 N N . TRP A 1 137 ? 1.438 -7.421 -11.598 1.00 82.88 137 TRP A N 1
ATOM 1082 C CA . TRP A 1 137 ? 2.434 -7.577 -12.646 1.00 82.88 137 TRP A CA 1
ATOM 1083 C C . TRP A 1 137 ? 2.463 -9.000 -13.202 1.00 82.88 137 TRP A C 1
ATOM 1085 O O . TRP A 1 137 ? 2.573 -9.153 -14.414 1.00 82.88 137 TRP A O 1
ATOM 1095 N N . ARG A 1 138 ? 2.299 -10.015 -12.340 1.00 82.88 138 ARG A N 1
ATOM 1096 C CA . ARG A 1 138 ? 2.110 -11.407 -12.762 1.00 82.88 138 ARG A CA 1
ATOM 1097 C C . ARG A 1 138 ? 0.881 -11.539 -13.652 1.00 82.88 138 ARG A C 1
ATOM 1099 O O . ARG A 1 138 ? 1.048 -11.984 -14.780 1.00 82.88 138 ARG A O 1
ATOM 1106 N N . ASN A 1 139 ? -0.291 -11.107 -13.186 1.00 82.50 139 ASN A N 1
ATOM 1107 C CA . ASN A 1 139 ? -1.536 -11.255 -13.946 1.00 82.50 139 ASN A CA 1
ATOM 1108 C C . ASN A 1 139 ? -1.410 -10.611 -15.338 1.00 82.50 139 ASN A C 1
ATOM 1110 O O . ASN A 1 139 ? -1.605 -11.272 -16.348 1.00 82.50 139 ASN A O 1
ATOM 1114 N N . ASN A 1 140 ? -0.914 -9.369 -15.398 1.00 77.00 140 ASN A N 1
ATOM 1115 C CA . ASN A 1 140 ? -0.689 -8.678 -16.670 1.00 77.00 140 ASN A CA 1
ATOM 1116 C C . ASN A 1 140 ? 0.367 -9.353 -17.564 1.00 77.00 140 ASN A C 1
ATOM 1118 O O . ASN A 1 140 ? 0.405 -9.087 -18.758 1.00 77.00 140 ASN A O 1
ATOM 1122 N N . SER A 1 141 ? 1.295 -10.131 -16.998 1.00 71.69 141 SER A N 1
ATOM 1123 C CA . SER A 1 141 ? 2.300 -10.867 -17.773 1.00 71.69 141 SER A CA 1
ATOM 1124 C C . SER A 1 141 ? 1.811 -12.232 -18.245 1.00 71.69 141 SER A C 1
ATOM 1126 O O . SER A 1 141 ? 2.284 -12.697 -19.275 1.00 71.69 141 SER A O 1
ATOM 1128 N N . GLU A 1 142 ? 0.890 -12.853 -17.505 1.00 67.62 142 GLU A N 1
ATOM 1129 C CA . GLU A 1 142 ? 0.234 -14.111 -17.875 1.00 67.62 142 GLU A CA 1
ATOM 1130 C C . GLU A 1 142 ? -0.732 -13.881 -19.040 1.00 67.62 142 GLU A C 1
ATOM 1132 O O . GLU A 1 142 ? -0.696 -14.640 -20.003 1.00 67.62 142 GLU A O 1
ATOM 1137 N N . ASP A 1 143 ? -1.467 -12.764 -19.034 1.00 62.47 143 ASP A N 1
ATOM 1138 C CA . ASP A 1 143 ? -2.355 -12.369 -20.140 1.00 62.47 143 ASP A CA 1
ATOM 1139 C C . ASP A 1 143 ? -1.605 -12.129 -21.469 1.00 62.47 143 ASP A C 1
ATOM 1141 O O . ASP A 1 143 ? -2.206 -12.107 -22.541 1.00 62.47 143 ASP A O 1
ATOM 1145 N N . LEU A 1 144 ? -0.280 -11.946 -21.416 1.00 56.00 144 LEU A N 1
ATOM 1146 C CA . LEU A 1 144 ? 0.588 -11.737 -22.581 1.00 56.00 144 LEU A CA 1
ATOM 1147 C C . LEU A 1 144 ? 1.302 -13.019 -23.040 1.00 56.00 144 LEU A C 1
ATOM 1149 O O . LEU A 1 144 ? 2.118 -12.964 -23.964 1.00 56.00 144 LEU A O 1
ATOM 1153 N N . VAL A 1 145 ? 1.041 -14.165 -22.400 1.00 57.91 145 VAL A N 1
ATOM 1154 C CA . VAL A 1 145 ? 1.599 -15.454 -22.820 1.00 57.91 145 VAL A CA 1
ATOM 1155 C C . VAL A 1 145 ? 0.835 -15.930 -24.051 1.00 57.91 145 VAL A C 1
ATOM 1157 O O . VAL A 1 145 ? -0.237 -16.521 -23.966 1.00 57.91 145 VAL A O 1
ATOM 1160 N N . ILE A 1 146 ? 1.405 -15.661 -25.222 1.00 58.50 146 ILE A N 1
ATOM 1161 C CA . ILE A 1 146 ? 0.953 -16.251 -26.482 1.00 58.50 146 ILE A CA 1
ATOM 1162 C C . ILE A 1 146 ? 1.227 -17.768 -26.396 1.00 58.50 146 ILE A C 1
ATOM 1164 O O . ILE A 1 146 ? 2.366 -18.125 -26.081 1.00 58.50 146 ILE A O 1
ATOM 1168 N N . PRO A 1 147 ? 0.254 -18.659 -26.687 1.00 54.25 147 PRO A N 1
ATOM 1169 C CA . PRO A 1 147 ? 0.324 -20.096 -26.370 1.00 54.25 147 PRO A CA 1
ATOM 1170 C C . PRO A 1 147 ? 1.532 -20.890 -26.902 1.00 54.25 147 PRO A C 1
ATOM 1172 O O . PRO A 1 147 ? 1.727 -22.017 -26.472 1.00 54.25 147 PRO A O 1
ATOM 1175 N N . ASN A 1 148 ? 2.357 -20.333 -27.796 1.00 52.84 148 ASN A N 1
ATOM 1176 C CA . ASN A 1 148 ? 3.429 -21.052 -28.497 1.00 52.84 148 ASN A CA 1
ATOM 1177 C C . ASN A 1 148 ? 4.801 -20.348 -28.483 1.00 52.84 148 ASN A C 1
ATOM 1179 O O . ASN A 1 148 ? 5.688 -20.738 -29.239 1.00 52.84 148 ASN A O 1
ATOM 1183 N N . LEU A 1 149 ? 5.011 -19.313 -27.660 1.00 54.38 149 LEU A N 1
ATOM 1184 C CA . LEU A 1 149 ? 6.310 -18.629 -27.582 1.00 54.38 149 LEU A CA 1
ATOM 1185 C C . LEU A 1 149 ? 7.039 -18.968 -26.276 1.00 54.38 149 LEU A C 1
ATOM 1187 O O . LEU A 1 149 ? 6.435 -18.994 -25.205 1.00 54.38 149 LEU A O 1
ATOM 1191 N N . ALA A 1 150 ? 8.353 -19.198 -26.370 1.00 57.41 150 ALA A N 1
ATOM 1192 C CA . ALA A 1 150 ? 9.239 -19.422 -25.230 1.00 57.41 150 ALA A CA 1
ATOM 1193 C C . ALA A 1 150 ? 8.970 -18.422 -24.091 1.00 57.41 150 ALA A C 1
ATOM 1195 O O . ALA A 1 150 ? 8.716 -17.242 -24.343 1.00 57.41 150 ALA A O 1
ATOM 1196 N N . ILE A 1 151 ? 9.047 -18.897 -22.839 1.00 65.88 151 ILE A N 1
ATOM 1197 C CA . ILE A 1 151 ? 8.763 -18.111 -21.629 1.00 65.88 151 ILE A CA 1
ATOM 1198 C C . ILE A 1 151 ? 9.472 -16.756 -21.722 1.00 65.88 151 ILE A C 1
ATOM 1200 O O . ILE A 1 151 ? 10.697 -16.664 -21.610 1.00 65.88 151 ILE A O 1
ATOM 1204 N N . HIS A 1 152 ? 8.692 -15.690 -21.910 1.00 68.06 152 HIS A N 1
ATOM 1205 C CA . HIS A 1 152 ? 9.249 -14.358 -22.068 1.00 68.06 152 HIS A CA 1
ATOM 1206 C C . HIS A 1 152 ? 10.056 -13.985 -20.801 1.00 68.06 152 HIS A C 1
ATOM 1208 O O . HIS A 1 152 ? 9.573 -14.190 -19.681 1.00 68.06 152 HIS A O 1
ATOM 1214 N N . PRO A 1 153 ? 11.263 -13.391 -20.906 1.00 72.62 153 PRO A N 1
ATOM 1215 C CA . PRO A 1 153 ? 12.109 -13.084 -19.745 1.00 72.62 153 PRO A CA 1
ATOM 1216 C C . PRO A 1 153 ? 11.423 -12.245 -18.653 1.00 72.62 153 PRO A C 1
ATOM 1218 O O . PRO A 1 153 ? 11.783 -12.326 -17.475 1.00 72.62 153 PRO A O 1
ATOM 1221 N N . ASN A 1 154 ? 10.421 -11.436 -19.017 1.00 73.38 154 ASN A N 1
ATOM 1222 C CA . ASN A 1 154 ? 9.620 -10.688 -18.042 1.00 73.38 154 ASN A CA 1
ATOM 1223 C C . ASN A 1 154 ? 8.720 -11.584 -17.185 1.00 73.38 154 ASN A C 1
ATOM 1225 O O . ASN A 1 154 ? 8.533 -11.259 -16.018 1.00 73.38 154 ASN A O 1
ATOM 1229 N N . THR A 1 155 ? 8.229 -12.708 -17.705 1.00 73.56 155 THR A N 1
ATOM 1230 C CA . THR A 1 155 ? 7.414 -13.671 -16.952 1.00 73.56 155 THR A CA 1
ATOM 1231 C C . THR A 1 155 ? 8.245 -14.301 -15.836 1.00 73.56 155 THR A C 1
ATOM 1233 O O . THR A 1 155 ? 7.835 -14.307 -14.678 1.00 73.56 155 THR A O 1
ATOM 1236 N N . ILE A 1 156 ? 9.492 -14.697 -16.125 1.00 78.25 156 ILE A N 1
ATOM 1237 C CA . ILE A 1 156 ? 10.433 -15.206 -15.108 1.00 78.25 156 ILE A CA 1
ATOM 1238 C C . ILE A 1 156 ? 10.709 -14.139 -14.039 1.00 78.25 156 ILE A C 1
ATOM 1240 O O . ILE A 1 156 ? 10.711 -14.429 -12.839 1.00 78.25 156 ILE A O 1
ATOM 1244 N N . LYS A 1 157 ? 10.928 -12.882 -14.450 1.00 79.88 157 LYS A N 1
ATOM 1245 C CA . LYS A 1 157 ? 11.128 -11.766 -13.511 1.00 79.88 157 LYS A CA 1
ATOM 1246 C C . LYS A 1 157 ? 9.886 -11.518 -12.651 1.00 79.88 157 LYS A C 1
ATOM 1248 O O . LYS A 1 157 ? 10.043 -11.297 -11.452 1.00 79.88 157 LYS A O 1
ATOM 1253 N N . ALA A 1 158 ? 8.686 -11.595 -13.224 1.00 77.88 158 ALA A N 1
ATOM 1254 C CA . ALA A 1 158 ? 7.424 -11.434 -12.508 1.00 77.88 158 ALA A CA 1
ATOM 1255 C C . ALA A 1 158 ? 7.209 -12.546 -11.476 1.00 77.88 158 ALA A C 1
ATOM 1257 O O . ALA A 1 158 ? 6.920 -12.253 -10.317 1.00 77.88 158 ALA A O 1
ATOM 1258 N N . LEU A 1 159 ? 7.469 -13.806 -11.836 1.00 81.00 159 LEU A N 1
ATOM 1259 C CA . LEU A 1 159 ? 7.406 -14.936 -10.905 1.00 81.00 159 LEU A CA 1
ATOM 1260 C C . LEU A 1 159 ? 8.382 -14.773 -9.731 1.00 81.00 159 LEU A C 1
ATOM 1262 O O . LEU A 1 159 ? 7.984 -14.925 -8.574 1.00 81.00 159 LEU A O 1
ATOM 1266 N N . ARG A 1 160 ? 9.638 -14.386 -10.000 1.00 84.06 160 ARG A N 1
ATOM 1267 C CA . ARG A 1 160 ? 10.626 -14.083 -8.945 1.00 84.06 160 ARG A CA 1
ATOM 1268 C C . ARG A 1 160 ? 10.186 -12.921 -8.061 1.00 84.06 160 ARG A C 1
ATOM 1270 O O . ARG A 1 160 ? 10.482 -12.910 -6.868 1.00 84.06 160 ARG A O 1
ATOM 1277 N N . PHE A 1 161 ? 9.515 -11.931 -8.642 1.00 83.62 161 PHE A N 1
ATOM 1278 C CA . PHE A 1 161 ? 9.020 -10.776 -7.908 1.00 83.62 161 PHE A CA 1
ATOM 1279 C C . PHE A 1 161 ? 7.880 -11.162 -6.962 1.00 83.62 161 PHE A C 1
ATOM 1281 O O . PHE A 1 161 ? 7.949 -10.820 -5.785 1.00 83.62 161 PHE A O 1
ATOM 1288 N N . VAL A 1 162 ? 6.922 -11.971 -7.426 1.00 84.50 162 VAL A N 1
ATOM 1289 C CA . VAL A 1 162 ? 5.853 -12.534 -6.581 1.00 84.50 162 VAL A CA 1
ATOM 1290 C C . VAL A 1 162 ? 6.410 -13.451 -5.492 1.00 84.50 162 VAL A C 1
ATOM 1292 O O . VAL A 1 162 ? 5.955 -13.392 -4.357 1.00 84.50 162 VAL A O 1
ATOM 1295 N N . GLY A 1 163 ? 7.462 -14.229 -5.766 1.00 84.06 163 GLY A N 1
ATOM 1296 C CA . GLY A 1 163 ? 8.131 -15.038 -4.734 1.00 84.06 163 GLY A CA 1
ATOM 1297 C C . GLY A 1 163 ? 8.699 -14.219 -3.560 1.00 84.06 163 GLY A C 1
ATOM 1298 O O . GLY A 1 163 ? 8.932 -14.750 -2.472 1.00 84.06 163 GLY A O 1
ATOM 1299 N N . ARG A 1 164 ? 8.898 -12.907 -3.750 1.00 85.12 164 ARG A N 1
ATOM 1300 C CA . ARG A 1 164 ? 9.330 -11.958 -2.708 1.00 85.12 164 ARG A CA 1
ATOM 1301 C C . ARG A 1 164 ? 8.159 -11.253 -2.012 1.00 85.12 164 ARG A C 1
ATOM 1303 O O . ARG A 1 164 ? 8.387 -10.552 -1.022 1.00 85.12 164 ARG A O 1
ATOM 1310 N N . SER A 1 165 ? 6.935 -11.424 -2.502 1.00 86.69 165 SER A N 1
ATOM 1311 C CA . SER A 1 165 ? 5.702 -10.888 -1.923 1.00 86.69 165 SER A CA 1
ATOM 1312 C C . SER A 1 165 ? 5.241 -11.771 -0.780 1.00 86.69 165 SER A C 1
ATOM 1314 O O . SER A 1 165 ? 4.511 -12.741 -0.971 1.00 86.69 165 SER A O 1
ATOM 1316 N N . LYS A 1 166 ? 5.696 -11.436 0.425 1.00 88.56 166 LYS A N 1
ATOM 1317 C CA . LYS A 1 166 ? 5.360 -12.176 1.637 1.00 88.56 166 LYS A CA 1
ATOM 1318 C C . LYS A 1 166 ? 4.545 -11.317 2.588 1.00 88.56 166 LYS A C 1
ATOM 1320 O O . LYS A 1 166 ? 4.906 -10.168 2.843 1.00 88.56 166 LYS A O 1
ATOM 1325 N N . VAL A 1 167 ? 3.489 -11.903 3.141 1.00 89.31 167 VAL A N 1
ATOM 1326 C CA . VAL A 1 167 ? 2.796 -11.387 4.324 1.00 89.31 167 VAL A CA 1
ATOM 1327 C C . VAL A 1 167 ? 3.278 -12.231 5.500 1.00 89.31 167 VAL A C 1
ATOM 1329 O O . VAL A 1 167 ? 3.057 -13.440 5.536 1.00 89.31 167 VAL A O 1
ATOM 1332 N N . ARG A 1 168 ? 4.029 -11.611 6.420 1.00 86.25 168 ARG A N 1
ATOM 1333 C CA . ARG A 1 168 ? 4.878 -12.322 7.396 1.00 86.25 168 ARG A CA 1
ATOM 1334 C C . ARG A 1 168 ? 5.791 -13.338 6.683 1.00 86.25 168 ARG A C 1
ATOM 1336 O O . ARG A 1 168 ? 6.722 -12.924 5.997 1.00 86.25 168 ARG A O 1
ATOM 1343 N N . ASN A 1 169 ? 5.488 -14.632 6.789 1.00 87.81 169 ASN A N 1
ATOM 1344 C CA . ASN A 1 169 ? 6.264 -15.727 6.198 1.00 87.81 169 ASN A CA 1
ATOM 1345 C C . ASN A 1 169 ? 5.540 -16.445 5.048 1.00 87.81 169 ASN A C 1
ATOM 1347 O O . ASN A 1 169 ? 6.130 -17.315 4.411 1.00 87.81 169 ASN A O 1
ATOM 1351 N N . VAL A 1 170 ? 4.298 -16.061 4.742 1.00 91.00 170 VAL A N 1
ATOM 1352 C CA . VAL A 1 170 ? 3.486 -16.694 3.698 1.00 91.00 170 VAL A CA 1
ATOM 1353 C C . VAL A 1 170 ? 3.672 -15.941 2.386 1.00 91.00 170 VAL A C 1
ATOM 1355 O O . VAL A 1 170 ? 3.472 -14.726 2.326 1.00 91.00 170 VAL A O 1
ATOM 1358 N N . VAL A 1 171 ? 4.068 -16.652 1.328 1.00 90.75 171 VAL A N 1
ATOM 1359 C CA . VAL A 1 171 ? 4.128 -16.092 -0.030 1.00 90.75 171 VAL A CA 1
ATOM 1360 C C . VAL A 1 171 ? 2.710 -15.948 -0.560 1.00 90.75 171 VAL A C 1
ATOM 1362 O O . VAL A 1 171 ? 1.938 -16.906 -0.581 1.00 90.75 171 VAL A O 1
ATOM 1365 N N . VAL A 1 172 ? 2.379 -14.744 -1.009 1.00 91.12 172 VAL A N 1
ATOM 1366 C CA . VAL A 1 172 ? 1.047 -14.415 -1.496 1.00 91.12 172 VAL A CA 1
ATOM 1367 C C . VAL A 1 172 ? 1.067 -14.297 -3.008 1.00 91.12 172 VAL A C 1
ATOM 1369 O O . VAL A 1 172 ? 1.831 -13.519 -3.576 1.00 91.12 172 VAL A O 1
ATOM 1372 N N . THR A 1 173 ? 0.182 -15.051 -3.652 1.00 87.50 173 THR A N 1
ATOM 1373 C CA . THR A 1 173 ? 0.096 -15.112 -5.116 1.00 87.50 173 THR A CA 1
ATOM 1374 C C . THR A 1 173 ? -1.124 -14.400 -5.678 1.00 87.50 173 THR A C 1
ATOM 1376 O O . THR A 1 173 ? -1.071 -13.893 -6.793 1.00 87.50 173 THR A O 1
ATOM 1379 N N . THR A 1 174 ? -2.214 -14.330 -4.912 1.00 91.25 174 THR A N 1
ATOM 1380 C CA . THR A 1 174 ? -3.489 -13.757 -5.358 1.00 91.25 174 THR A CA 1
ATOM 1381 C C . THR A 1 174 ? -3.974 -12.663 -4.416 1.00 91.25 174 THR A C 1
ATOM 1383 O O . THR A 1 174 ? -3.695 -12.679 -3.217 1.00 91.25 174 THR A O 1
ATOM 1386 N N . ARG A 1 175 ? -4.789 -11.736 -4.942 1.00 91.44 175 ARG A N 1
ATOM 1387 C CA . ARG A 1 175 ? -5.470 -10.699 -4.143 1.00 91.44 175 ARG A CA 1
ATOM 1388 C C . ARG A 1 175 ? -6.247 -11.295 -2.968 1.00 91.44 175 ARG A C 1
ATOM 1390 O O . ARG A 1 175 ? -6.231 -10.732 -1.880 1.00 91.44 175 ARG A O 1
ATOM 1397 N N . ARG A 1 176 ? -6.992 -12.377 -3.207 1.00 92.19 176 ARG A N 1
ATOM 1398 C CA . ARG A 1 176 ? -7.861 -12.985 -2.190 1.00 92.19 176 ARG A CA 1
ATOM 1399 C C . ARG A 1 176 ? -7.030 -13.585 -1.062 1.00 92.19 176 ARG A C 1
ATOM 1401 O O . ARG A 1 176 ? -7.342 -13.356 0.101 1.00 92.19 176 ARG A O 1
ATOM 1408 N N . GLN A 1 177 ? -5.959 -14.291 -1.422 1.00 92.8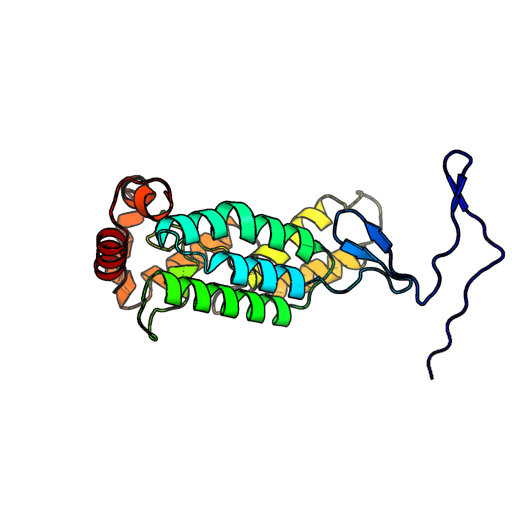8 177 GLN A N 1
ATOM 1409 C CA . GLN A 1 177 ? -5.003 -14.820 -0.458 1.00 92.88 177 GLN A CA 1
ATOM 1410 C C . GLN A 1 177 ? -4.349 -13.684 0.334 1.00 92.88 177 GLN A C 1
ATOM 1412 O O . GLN A 1 177 ? -4.284 -13.768 1.549 1.00 92.88 177 GLN A O 1
ATOM 1417 N N . GLU A 1 178 ? -3.959 -12.585 -0.320 1.00 93.00 178 GLU A N 1
ATOM 1418 C CA . GLU A 1 178 ? -3.366 -11.422 0.353 1.00 93.00 178 GLU A CA 1
ATOM 1419 C C . GLU A 1 178 ? -4.254 -10.878 1.466 1.00 93.00 178 GLU A C 1
ATOM 1421 O O . GLU A 1 178 ? -3.805 -10.684 2.592 1.00 93.00 178 GLU A O 1
ATOM 1426 N N . LEU A 1 179 ? -5.524 -10.636 1.138 1.00 92.12 179 LEU A N 1
ATOM 1427 C CA . LEU A 1 179 ? -6.486 -10.091 2.086 1.00 92.12 179 LEU A CA 1
ATOM 1428 C C . LEU A 1 179 ? -6.725 -11.071 3.234 1.00 92.12 179 LEU A C 1
ATOM 1430 O O . LEU A 1 179 ? -6.742 -10.638 4.381 1.00 92.12 179 LEU A O 1
ATOM 1434 N N . LYS A 1 180 ? -6.838 -12.372 2.932 1.00 92.12 180 LYS A N 1
ATOM 1435 C CA . LYS A 1 180 ? -6.992 -13.426 3.940 1.00 92.12 180 LYS A CA 1
ATOM 1436 C C . LYS A 1 180 ? -5.789 -13.496 4.887 1.00 92.12 180 LYS A C 1
ATOM 1438 O O . LYS A 1 180 ? -5.964 -13.605 6.097 1.00 92.12 1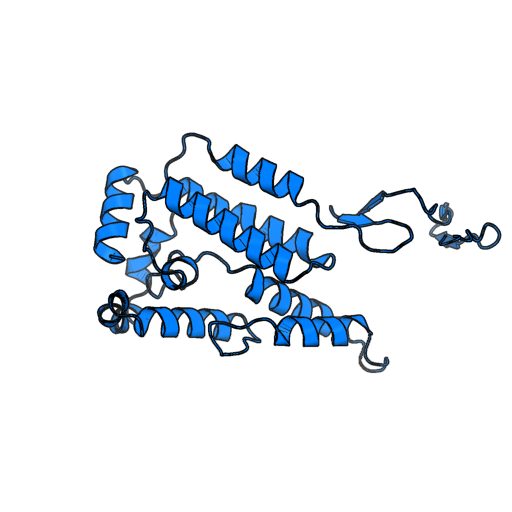80 LYS A O 1
ATOM 1443 N N . GLU A 1 181 ? -4.568 -13.398 4.369 1.00 93.88 181 GLU A N 1
ATOM 1444 C CA . GLU A 1 181 ? -3.381 -13.419 5.223 1.00 93.88 181 GLU A CA 1
ATOM 1445 C C . GLU A 1 181 ? -3.309 -12.178 6.111 1.00 93.88 181 GLU A C 1
ATOM 1447 O O . GLU A 1 181 ? -3.069 -12.303 7.309 1.00 93.88 181 GLU A O 1
ATOM 1452 N N . TRP A 1 182 ? -3.600 -10.983 5.587 1.00 93.31 182 TRP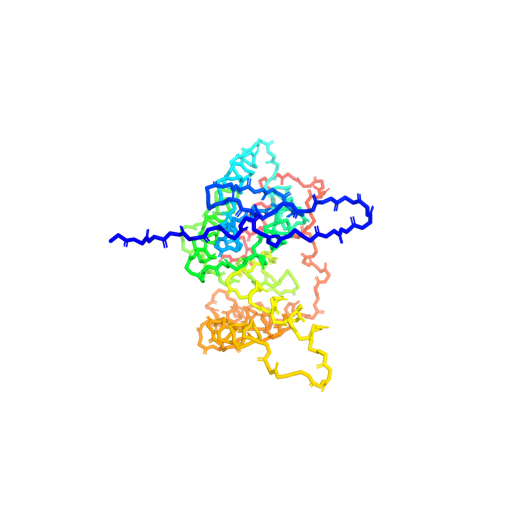 A N 1
ATOM 1453 C CA . TRP A 1 182 ? -3.665 -9.784 6.429 1.00 93.31 182 TRP A CA 1
ATOM 1454 C C . TRP A 1 182 ? -4.741 -9.879 7.517 1.00 93.31 182 TRP A C 1
ATOM 1456 O O . TRP A 1 182 ? -4.482 -9.450 8.642 1.00 93.31 182 TRP A O 1
ATOM 1466 N N . THR A 1 183 ? -5.900 -10.486 7.233 1.00 91.12 183 THR A N 1
ATOM 1467 C CA . THR A 1 183 ? -6.915 -10.743 8.267 1.00 91.12 183 THR A CA 1
ATOM 1468 C C . THR A 1 183 ? -6.450 -11.743 9.308 1.00 91.12 183 THR A C 1
ATOM 1470 O O . THR A 1 183 ? -6.610 -11.479 10.492 1.00 91.12 183 THR A O 1
ATOM 1473 N N . ASN A 1 184 ? -5.819 -12.850 8.907 1.00 91.56 184 ASN A N 1
ATOM 1474 C CA . ASN A 1 184 ? -5.304 -13.852 9.847 1.00 91.56 184 ASN A CA 1
ATOM 1475 C C . ASN A 1 184 ? -4.252 -13.238 10.781 1.00 91.56 184 ASN A C 1
ATOM 1477 O O . ASN A 1 184 ? -4.215 -13.503 11.979 1.00 91.56 184 ASN A O 1
ATOM 1481 N N . VAL A 1 185 ? -3.402 -12.376 10.223 1.00 91.81 185 VAL A N 1
ATOM 1482 C CA . VAL A 1 185 ? -2.367 -11.631 10.945 1.00 91.81 185 VAL A CA 1
ATOM 1483 C C . VAL A 1 185 ? -2.974 -10.639 11.940 1.00 91.81 185 VAL A C 1
ATOM 1485 O O . VAL A 1 185 ? -2.396 -10.449 13.012 1.00 91.81 185 VAL A O 1
ATOM 1488 N N . LEU A 1 186 ? -4.102 -10.009 11.600 1.00 89.75 186 LEU A N 1
ATOM 1489 C CA . LEU A 1 186 ? -4.857 -9.128 12.494 1.00 89.75 186 LEU A CA 1
ATOM 1490 C C . LEU A 1 186 ? -5.539 -9.911 13.612 1.00 89.75 186 LEU A C 1
ATOM 1492 O O . LEU A 1 186 ? -5.244 -9.690 14.779 1.00 89.75 186 LEU A O 1
ATOM 1496 N N . VAL A 1 187 ? -6.352 -10.894 13.255 1.00 89.06 187 VAL A N 1
ATOM 1497 C CA . VAL A 1 187 ? -7.088 -11.749 14.192 1.00 89.06 187 VAL A CA 1
ATOM 1498 C C . VAL A 1 187 ? -6.166 -12.504 15.157 1.00 89.06 187 VAL A C 1
ATOM 1500 O O . VAL A 1 187 ? -6.527 -12.761 16.301 1.00 89.06 187 VAL A O 1
ATOM 1503 N N . GLY A 1 188 ? -4.968 -12.872 14.699 1.00 87.94 188 GLY A N 1
ATOM 1504 C CA . GLY A 1 188 ? -3.958 -13.536 15.519 1.00 87.94 188 GLY A CA 1
ATOM 1505 C C . GLY A 1 188 ? -3.090 -12.597 16.363 1.00 87.94 188 GLY A C 1
ATOM 1506 O O . GLY A 1 188 ? -2.206 -13.089 17.055 1.00 87.94 188 GLY A O 1
ATOM 1507 N N . SER A 1 189 ? -3.261 -11.272 16.276 1.00 86.94 189 SER A N 1
ATOM 1508 C CA . SER A 1 189 ? -2.616 -10.332 17.210 1.00 86.94 189 SER A CA 1
ATOM 1509 C C . SER A 1 189 ? -3.447 -10.150 18.478 1.00 86.94 189 SER A C 1
ATOM 1511 O O . SER A 1 189 ? -4.654 -10.366 18.435 1.00 86.94 189 SER A O 1
ATOM 1513 N N . LEU A 1 190 ? -2.800 -9.745 19.578 1.00 81.44 190 LEU A N 1
ATOM 1514 C CA . LEU A 1 190 ? -3.438 -9.537 20.885 1.00 81.44 190 LEU A CA 1
ATOM 1515 C C . LEU A 1 190 ? -4.692 -8.653 20.768 1.00 81.44 190 LEU A C 1
ATOM 1517 O O . LEU A 1 190 ? -5.771 -9.064 21.183 1.00 81.44 190 LEU A O 1
ATOM 1521 N N . ASP A 1 191 ? -4.561 -7.525 20.071 1.00 78.62 191 ASP A N 1
ATOM 1522 C CA . ASP A 1 191 ? -5.635 -6.541 19.871 1.00 78.62 191 ASP A CA 1
ATOM 1523 C C . ASP A 1 191 ? -6.755 -7.047 18.939 1.00 78.62 191 ASP A C 1
ATOM 1525 O O . ASP A 1 191 ? -7.862 -6.520 18.922 1.00 78.62 191 ASP A O 1
ATOM 1529 N N . GLY A 1 192 ? -6.491 -8.085 18.137 1.00 79.50 192 GLY A N 1
ATOM 1530 C CA . GLY A 1 192 ? -7.418 -8.570 17.113 1.00 79.50 192 GLY A CA 1
ATOM 1531 C C . GLY A 1 192 ? -8.195 -9.830 17.478 1.00 79.50 192 GLY A C 1
ATOM 1532 O O . GLY A 1 192 ? -9.014 -10.279 16.675 1.00 79.50 192 GLY A O 1
ATOM 1533 N N . VAL A 1 193 ? -7.985 -10.411 18.663 1.00 82.00 193 VAL A N 1
ATOM 1534 C CA . VAL A 1 193 ? -8.675 -11.650 19.070 1.00 82.00 193 VAL A CA 1
ATOM 1535 C C . VAL A 1 193 ? -10.194 -11.459 19.112 1.00 82.00 193 VAL A C 1
ATOM 1537 O O . VAL A 1 193 ? -10.924 -12.339 18.652 1.00 82.00 193 VAL A O 1
ATOM 1540 N N . GLY A 1 194 ? -10.663 -10.297 19.578 1.00 81.25 194 GLY A N 1
ATOM 1541 C CA . GLY A 1 194 ?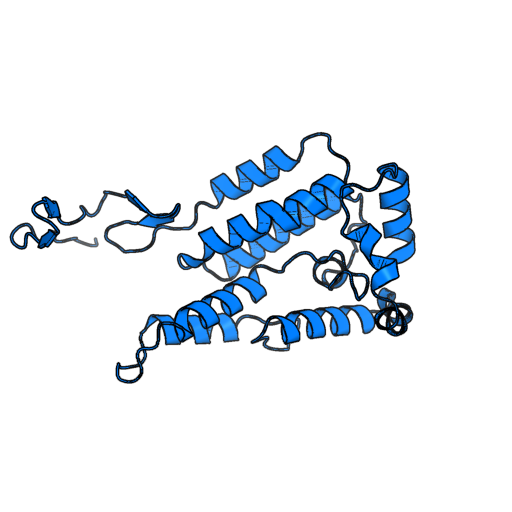 -12.086 -9.934 19.578 1.00 81.25 194 GLY A CA 1
ATOM 1542 C C . GLY A 1 194 ? -12.664 -9.694 18.178 1.00 81.25 194 GLY A C 1
ATOM 1543 O O . GLY A 1 194 ? -13.874 -9.736 17.990 1.00 81.25 194 GLY A O 1
ATOM 1544 N N . LEU A 1 195 ? -11.815 -9.521 17.159 1.00 81.50 195 LEU A N 1
ATOM 1545 C CA . LEU A 1 195 ? -12.236 -9.188 15.796 1.00 81.50 195 LEU A CA 1
ATOM 1546 C C . LEU A 1 195 ? -12.674 -10.407 14.961 1.00 81.50 195 LEU A C 1
ATOM 1548 O O . LEU A 1 195 ? -13.079 -10.252 13.808 1.00 81.50 195 LEU A O 1
ATOM 1552 N N . LYS A 1 196 ? -12.607 -11.624 15.522 1.00 82.12 196 LYS A N 1
ATOM 1553 C CA . LYS A 1 196 ? -12.906 -12.893 14.825 1.00 82.12 196 LYS A CA 1
ATOM 1554 C C . LYS A 1 196 ? -14.312 -12.946 14.236 1.00 82.12 196 LYS A C 1
ATOM 1556 O O . LYS A 1 196 ? -14.486 -13.354 13.090 1.00 82.12 196 LYS A O 1
ATOM 1561 N N . GLU A 1 197 ? -15.302 -12.528 15.014 1.00 80.88 197 GLU A N 1
ATOM 1562 C CA . GLU A 1 197 ? -16.720 -12.683 14.668 1.00 80.88 197 GLU A CA 1
ATOM 1563 C C . GLU A 1 197 ? -17.220 -11.581 13.729 1.00 80.88 197 GLU A C 1
ATOM 1565 O O . GLU A 1 197 ? -18.239 -11.712 13.056 1.00 80.88 197 GLU A O 1
ATOM 1570 N N . HIS A 1 198 ? -16.464 -10.500 13.582 1.00 76.31 198 HIS A N 1
ATOM 1571 C CA . HIS A 1 198 ? -16.905 -9.371 12.774 1.00 76.31 198 HIS A CA 1
ATOM 1572 C C . HIS A 1 198 ? -16.981 -9.665 11.272 1.00 76.31 198 HIS A C 1
ATOM 1574 O O . HIS A 1 198 ? -17.661 -8.944 10.538 1.00 76.31 198 HIS A O 1
ATOM 1580 N N . HIS A 1 199 ? -16.357 -10.751 10.804 1.00 76.06 199 HIS A N 1
ATOM 1581 C CA . HIS A 1 199 ? -16.517 -11.206 9.425 1.00 76.06 199 HIS A CA 1
ATOM 1582 C C . HIS A 1 199 ? -17.973 -11.573 9.079 1.00 76.06 199 HIS A C 1
ATOM 1584 O O . HIS A 1 199 ? -18.342 -11.501 7.907 1.00 76.06 199 HIS A O 1
ATOM 1590 N N . PHE A 1 200 ? -18.811 -11.911 10.069 1.00 83.44 200 PHE A N 1
ATOM 1591 C CA . PHE A 1 200 ? -20.229 -12.225 9.857 1.00 83.44 200 PHE A CA 1
ATOM 1592 C C . PHE A 1 200 ? -21.072 -10.992 9.493 1.00 83.44 200 PHE A C 1
ATOM 1594 O O . PHE A 1 200 ? -22.098 -11.126 8.829 1.00 83.44 200 PHE A O 1
ATOM 1601 N N . ALA A 1 201 ? -20.630 -9.784 9.861 1.00 85.94 201 ALA A N 1
ATOM 1602 C CA . ALA A 1 201 ? -21.376 -8.543 9.650 1.00 85.94 201 ALA A CA 1
ATOM 1603 C C . ALA A 1 201 ? -20.529 -7.447 8.963 1.00 85.94 201 ALA A C 1
ATOM 1605 O O . ALA A 1 201 ? -20.401 -6.332 9.476 1.00 85.94 201 ALA A O 1
ATOM 1606 N N . PRO A 1 202 ? -20.002 -7.686 7.745 1.00 83.94 202 PRO A N 1
ATOM 1607 C CA . PRO A 1 202 ? -19.075 -6.761 7.083 1.00 83.94 202 PRO A CA 1
ATOM 1608 C C . PRO A 1 202 ? -19.710 -5.401 6.749 1.00 83.94 202 PRO A C 1
ATOM 1610 O O . PRO A 1 202 ? -19.010 -4.407 6.551 1.00 83.94 202 PRO A O 1
ATOM 1613 N N . GLN A 1 203 ? -21.044 -5.344 6.682 1.00 85.25 203 GLN A N 1
ATOM 1614 C CA . GLN A 1 203 ? -21.810 -4.135 6.381 1.00 85.25 203 GLN A CA 1
ATOM 1615 C C . GLN A 1 203 ? -21.643 -3.058 7.459 1.00 85.25 203 GLN A C 1
ATOM 1617 O O . GLN A 1 203 ? -21.574 -1.874 7.126 1.00 85.25 203 GLN A O 1
ATOM 1622 N N . VAL A 1 204 ? -21.500 -3.468 8.725 1.00 85.06 204 VAL A N 1
ATOM 1623 C CA . VAL A 1 204 ? -21.339 -2.565 9.875 1.00 85.06 204 VAL A CA 1
ATOM 1624 C C . VAL A 1 204 ? -20.058 -1.743 9.750 1.00 85.06 204 VAL A C 1
ATOM 1626 O O . VAL A 1 204 ? -19.974 -0.639 10.265 1.00 85.06 204 VAL A O 1
ATOM 1629 N N . HIS A 1 205 ? -19.071 -2.226 9.000 1.00 84.44 205 HIS A N 1
ATOM 1630 C CA . HIS A 1 205 ? -17.746 -1.618 8.896 1.00 84.44 205 HIS A CA 1
ATOM 1631 C C . HIS A 1 205 ? -17.596 -0.667 7.705 1.00 84.44 205 HIS A C 1
ATOM 1633 O O . HIS A 1 205 ? -16.574 0.006 7.564 1.00 84.44 205 HIS A O 1
ATOM 1639 N N . LYS A 1 206 ? -18.628 -0.538 6.860 1.00 83.00 206 LYS A N 1
ATOM 1640 C CA . LYS A 1 206 ? -18.599 0.333 5.673 1.00 83.00 206 LYS A CA 1
ATOM 1641 C C . LYS A 1 206 ? -18.316 1.799 5.997 1.00 83.00 206 LYS A C 1
ATOM 1643 O O . LYS A 1 206 ? -17.703 2.488 5.180 1.00 83.00 206 LYS A O 1
ATOM 1648 N N . TRP A 1 207 ? -18.713 2.276 7.178 1.00 84.50 207 TRP A N 1
ATOM 1649 C CA . TRP A 1 207 ? -18.472 3.662 7.583 1.00 84.50 207 TRP A CA 1
ATOM 1650 C C . TRP A 1 207 ? -16.980 4.015 7.654 1.00 84.50 207 TRP A C 1
ATOM 1652 O O . TRP A 1 207 ? -16.642 5.178 7.454 1.00 84.50 207 TRP A O 1
ATOM 1662 N N . MET A 1 208 ? -16.090 3.036 7.865 1.00 84.25 208 MET A N 1
ATOM 1663 C CA . MET A 1 208 ? -14.641 3.264 7.914 1.00 84.25 208 MET A CA 1
ATOM 1664 C C . MET A 1 208 ? -14.057 3.621 6.542 1.00 84.25 208 MET A C 1
ATOM 1666 O O . MET A 1 208 ? -13.151 4.449 6.463 1.00 84.25 208 MET A O 1
ATOM 1670 N N . ALA A 1 209 ? -14.590 3.031 5.466 1.00 77.69 209 ALA A N 1
ATOM 1671 C CA . ALA A 1 209 ? -14.146 3.273 4.090 1.00 77.69 209 ALA A CA 1
ATOM 1672 C C . ALA A 1 209 ? -14.885 4.438 3.403 1.00 77.69 209 ALA A C 1
ATOM 1674 O O . ALA A 1 209 ? -14.437 4.943 2.368 1.00 77.69 209 ALA A O 1
ATOM 1675 N N . ASN A 1 210 ? -16.021 4.870 3.955 1.00 78.94 210 ASN A N 1
ATOM 1676 C CA . ASN A 1 210 ? -16.830 5.948 3.398 1.00 78.94 210 ASN A CA 1
ATOM 1677 C C . ASN A 1 210 ? -16.295 7.318 3.834 1.00 78.94 210 ASN A C 1
ATOM 1679 O O . ASN A 1 210 ? -16.571 7.792 4.930 1.00 78.94 210 ASN A O 1
ATOM 1683 N N . GLY A 1 211 ? -15.573 7.997 2.939 1.00 70.44 211 GLY A N 1
ATOM 1684 C CA . GLY A 1 211 ? -15.036 9.344 3.191 1.00 70.44 211 GLY A CA 1
ATOM 1685 C C . GLY A 1 211 ? -16.043 10.497 3.097 1.00 70.44 211 GLY A C 1
ATOM 1686 O O . GLY A 1 211 ? -15.633 11.652 3.182 1.00 70.44 211 GLY A O 1
ATOM 1687 N N . THR A 1 212 ? -17.326 10.210 2.866 1.00 68.75 212 THR A N 1
ATOM 1688 C CA . THR A 1 212 ? -18.400 11.204 2.665 1.00 68.75 212 THR A CA 1
ATOM 1689 C C . THR A 1 212 ? -19.413 11.233 3.806 1.00 68.75 212 THR A C 1
ATOM 1691 O O . THR A 1 212 ? -20.419 11.931 3.707 1.00 68.75 212 THR A O 1
ATOM 1694 N N . ASN A 1 213 ? -19.180 10.483 4.884 1.00 69.19 213 ASN A N 1
ATOM 1695 C CA . ASN A 1 213 ? -20.092 10.480 6.019 1.00 69.19 213 ASN A CA 1
ATOM 1696 C C . ASN A 1 213 ? -20.119 11.862 6.694 1.00 69.19 213 ASN A C 1
ATOM 1698 O O . ASN A 1 213 ? -19.091 12.521 6.865 1.00 69.19 213 ASN A O 1
ATOM 1702 N N . LEU A 1 214 ? -21.308 12.294 7.121 1.00 70.69 214 LEU A N 1
ATOM 1703 C CA . LEU A 1 214 ? -21.541 13.586 7.784 1.00 70.69 214 LEU A CA 1
ATOM 1704 C C . LEU A 1 214 ? -21.020 13.631 9.235 1.00 70.69 214 LEU A C 1
ATOM 1706 O O . LEU A 1 214 ? -21.428 14.476 10.026 1.00 70.69 214 LEU A O 1
ATOM 1710 N N . THR A 1 215 ? -20.097 12.747 9.612 1.00 82.25 215 THR A N 1
ATOM 1711 C CA . THR A 1 215 ? -19.502 12.739 10.948 1.00 82.25 215 THR A CA 1
ATOM 1712 C C . THR A 1 215 ? -18.395 13.791 11.065 1.00 82.25 215 THR A C 1
ATOM 1714 O O . THR A 1 215 ? -17.757 14.219 10.087 1.00 82.25 215 THR A O 1
ATOM 1717 N N . LYS A 1 216 ? -18.177 14.269 12.293 1.00 87.31 216 LYS A N 1
ATOM 1718 C CA . LYS A 1 216 ? -17.052 15.153 12.605 1.00 87.31 216 LYS A CA 1
ATOM 1719 C C . LYS A 1 216 ? -15.748 14.348 12.506 1.00 87.31 216 LYS A C 1
ATOM 1721 O O . LYS A 1 216 ? -15.715 13.143 12.740 1.00 87.31 216 LYS A O 1
ATOM 1726 N N . GLY A 1 217 ? -14.651 15.016 12.146 1.00 85.88 217 GLY A N 1
ATOM 1727 C CA . GLY A 1 217 ? -13.347 14.352 12.022 1.00 85.88 217 GLY A CA 1
ATOM 1728 C C . GLY A 1 217 ? -12.867 13.743 13.344 1.00 85.88 217 GLY A C 1
ATOM 1729 O O . GLY A 1 217 ? -12.371 12.623 13.348 1.00 85.88 217 GLY A O 1
ATOM 1730 N N . ALA A 1 218 ? -13.083 14.449 14.460 1.00 87.94 218 ALA A N 1
ATOM 1731 C CA . ALA A 1 218 ? -12.725 13.978 15.799 1.00 87.94 218 ALA A CA 1
ATOM 1732 C C . ALA A 1 218 ? -13.491 12.706 16.189 1.00 87.94 218 ALA A C 1
ATOM 1734 O O . ALA A 1 218 ? -12.865 11.699 16.492 1.00 87.94 218 ALA A O 1
ATOM 1735 N N . THR A 1 219 ? -14.822 12.705 16.044 1.00 89.81 219 THR A N 1
ATOM 1736 C CA . THR A 1 219 ? -15.652 11.542 16.400 1.00 89.81 219 THR A CA 1
ATOM 1737 C C . THR A 1 219 ? -15.294 10.304 15.584 1.00 89.81 219 THR A C 1
ATOM 1739 O O . THR A 1 219 ? -15.353 9.193 16.090 1.00 89.81 219 THR A O 1
ATOM 1742 N N . TYR A 1 220 ? -14.879 10.480 14.328 1.00 90.00 220 TYR A N 1
ATOM 1743 C CA . TYR A 1 220 ? -14.374 9.380 13.510 1.00 90.00 220 TYR A CA 1
ATOM 1744 C C . TYR A 1 220 ? -13.031 8.834 13.992 1.00 90.00 220 TYR A C 1
ATOM 1746 O O . TYR A 1 220 ? -12.837 7.623 14.001 1.00 90.00 220 TYR A O 1
ATOM 1754 N N . ILE A 1 221 ? -12.103 9.710 14.382 1.00 90.06 221 ILE A N 1
ATOM 1755 C CA . ILE A 1 221 ? -10.810 9.288 14.930 1.00 90.06 221 ILE A CA 1
ATOM 1756 C C . ILE A 1 221 ? -11.020 8.522 16.236 1.00 90.06 221 ILE A C 1
ATOM 1758 O O . ILE A 1 221 ? -10.428 7.461 16.410 1.00 90.06 221 ILE A O 1
ATOM 1762 N N . ASP A 1 222 ? -11.869 9.032 17.125 1.00 89.62 222 ASP A N 1
ATOM 1763 C CA . ASP A 1 222 ? -12.138 8.398 18.415 1.00 89.62 222 ASP A CA 1
ATOM 1764 C C . ASP A 1 222 ? -12.840 7.052 18.222 1.00 89.62 222 ASP A C 1
ATOM 1766 O O . ASP A 1 222 ? -12.412 6.051 18.793 1.00 89.62 222 ASP A O 1
ATOM 1770 N N . ALA A 1 223 ? -13.821 6.993 17.313 1.00 88.31 223 ALA A N 1
ATOM 1771 C CA . ALA A 1 223 ? -14.452 5.741 16.921 1.00 88.31 223 ALA A CA 1
ATOM 1772 C C . ALA A 1 223 ? -13.439 4.744 16.349 1.00 88.31 223 ALA A C 1
ATOM 1774 O O . ALA A 1 223 ? -13.529 3.570 16.664 1.00 88.31 223 ALA A O 1
ATOM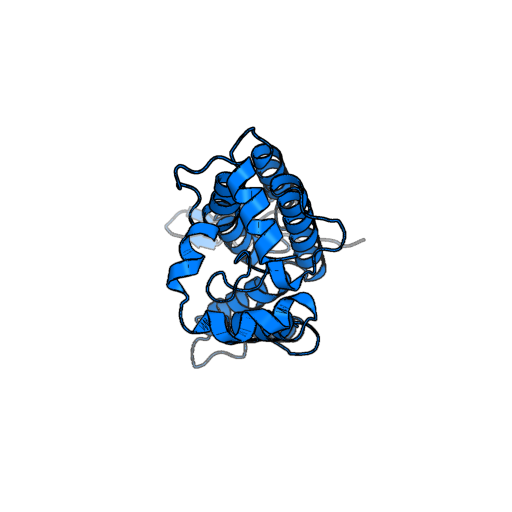 1775 N N . LEU A 1 224 ? -12.472 5.166 15.528 1.00 86.94 224 LEU A N 1
ATOM 1776 C CA . LEU A 1 224 ? -11.430 4.260 15.036 1.00 86.94 224 LEU A CA 1
ATOM 1777 C C . LEU A 1 224 ? -10.503 3.776 16.149 1.00 86.94 224 LEU A C 1
ATOM 1779 O O . LEU A 1 224 ? -10.095 2.624 16.118 1.00 86.94 224 LEU A O 1
ATOM 1783 N N . LYS A 1 225 ? -10.157 4.637 17.110 1.00 84.56 225 LYS A N 1
ATOM 1784 C CA . LYS A 1 225 ? -9.254 4.275 18.206 1.00 84.56 225 LYS A CA 1
ATOM 1785 C C . LYS A 1 225 ? -9.864 3.213 19.105 1.00 84.56 225 LYS A C 1
ATOM 1787 O O . LYS A 1 225 ? -9.238 2.181 19.240 1.00 84.56 225 LYS A O 1
ATOM 1792 N N . ILE A 1 226 ? -11.088 3.431 19.595 1.00 81.69 226 ILE A N 1
ATOM 1793 C CA . ILE A 1 226 ? -11.835 2.475 20.444 1.00 81.69 226 ILE A CA 1
ATOM 1794 C C . ILE A 1 226 ? -11.948 1.093 19.786 1.00 81.69 226 ILE A C 1
ATOM 1796 O O . ILE A 1 226 ? -12.074 0.069 20.441 1.00 81.69 226 ILE A O 1
ATOM 1800 N N . ASN A 1 227 ? -11.957 1.091 18.459 1.00 70.56 227 ASN A N 1
ATOM 1801 C CA . ASN A 1 227 ? -12.232 -0.075 17.647 1.00 70.56 227 ASN A CA 1
ATOM 1802 C C . ASN A 1 227 ? -10.973 -0.852 17.227 1.00 70.56 227 ASN A C 1
ATOM 1804 O O . ASN A 1 227 ? -11.075 -1.986 16.770 1.00 70.56 227 ASN A O 1
ATOM 1808 N N . ILE A 1 228 ? -9.795 -0.237 17.312 1.00 69.56 228 ILE A N 1
ATOM 1809 C CA . ILE A 1 228 ? -8.531 -0.787 16.800 1.00 69.56 228 ILE A CA 1
ATOM 1810 C C . ILE A 1 228 ? -7.501 -0.976 17.924 1.00 69.56 228 ILE A C 1
ATOM 1812 O O . ILE A 1 228 ? -6.593 -1.791 17.762 1.00 69.56 228 ILE A O 1
ATOM 1816 N N . ILE A 1 229 ? -7.614 -0.199 19.007 1.00 59.03 229 ILE A N 1
ATOM 1817 C CA . ILE A 1 229 ? -6.725 -0.136 20.178 1.00 59.03 229 ILE A CA 1
ATOM 1818 C C . ILE A 1 229 ? -7.580 -0.382 21.417 1.00 59.03 229 ILE A C 1
ATOM 1820 O O . ILE A 1 229 ? -7.133 -1.170 22.272 1.00 59.03 229 ILE A O 1
#

Sequence (229 aa):
MRKWYVDSMHKMEIYGAQVQSLQPTTVYKYLGMHFSSAGKGKPNIQKLCEKLVALQAPLKSQQHLNVLNKHLIPGIIRMVLGGVCQNTLKTLDKLIRQMVKKWLKFPKDTPINVYYAPTAAWGLGCICLSTRVPILWRNNSEDLVIPNLAIHPNTIKALRFVGRSKVRNVVVTTRRQELKEWTNVLVGSLDGVGLKEHHFAPQVHKWMANGTNLTKGATYIDALKINII

Radius of gyration: 21.56 Å; chains: 1; bounding box: 56×42×65 Å

Organism: Cherax quadricarinatus (NCBI:txid27406)

pLDDT: mean 81.81, std 9.26, range [45.72, 93.88]